Protein AF-A0A662UG24-F1 (afdb_monomer_lite)

Secondary structure (DSSP, 8-state):
------HHHHHH-EEESPPPHHHHHHHTT-EEEEE-----S---TT----TTTTSTT--EETTEE-SSTHHHHHHHHHHT-SEEEEESS-GGGGHHHHHHHHHHHHHHH-TTSEEEEEE-SSS--HHHHHHHHHTT--EEEE---SHHHHHHHHHHHHH-SSEEEEEEEE-TT-HHHHHHHHHHHHHTT-SEEEEEE-B--HHHHHHHHTTT--BPTTSSBBTTHHHHHHHHHHHHHHHT---EEEEE-HHHIIIIIIHHHHHHHHHHH--TT-EE-TTS-EEEEEEEHHHHHHHHHH-TT--EEE-TTTSSEEEE-GGGGGGS-HHHHHHHHHH-EEEEE---SS---------------

pLDDT: mean 89.56, std 15.48, range [24.2, 98.81]

Foldseek 3Di:
DPPPPDVVCLALFDKDDDDDPVSVQLLQLQEKEWAQALDAPLPDLLDADDPQLNHRQATDIHVHTDPDLVVVVLLNVLLVHQEYEYHGNANVVVLVSVLVNLLVCCVVPNLRRAYEYEHLQPNDDLVSLVSCQVSNHAAYEHQPPDPVSLVVLLSNLVPHNHQYEYEDEQDAPCLVVVLVVVVSSLVSNHAEYEYEARFHHPVNVVSCVVVVWADDPPDGHTPRRVVSLVSSVVVCVVVVRNHMYIYHNPNNCQVRSSQSSLLSSCVSQPDQLWDQDSSSKTKWKKAFPVLVVVLCVVVVPFDWDDDPVPNGIIIGYPCSLVVDDPVSSVVSVVGIDMDIGGRDSPDDPPPPPPPPDPDDD

Structure (mmCIF, N/CA/C/O backbone):
data_AF-A0A662UG24-F1
#
_entry.id   AF-A0A662UG24-F1
#
loop_
_atom_site.group_PDB
_atom_site.id
_atom_site.type_symbol
_atom_site.label_atom_id
_atom_site.label_alt_id
_atom_site.label_comp_id
_atom_site.label_asym_id
_atom_site.label_entity_id
_atom_site.label_seq_id
_atom_site.pdbx_PDB_ins_code
_atom_site.Cartn_x
_atom_site.Cartn_y
_atom_site.Cartn_z
_atom_site.occupancy
_atom_site.B_iso_or_equiv
_atom_site.auth_seq_id
_atom_site.auth_comp_id
_atom_site.auth_asym_id
_atom_site.auth_atom_id
_atom_site.pdbx_PDB_model_num
ATOM 1 N N . MET A 1 1 ? 10.045 -12.784 24.304 1.00 40.81 1 MET A N 1
ATOM 2 C CA . MET A 1 1 ? 10.919 -13.148 23.161 1.00 40.81 1 MET A CA 1
ATOM 3 C C . MET A 1 1 ? 12.051 -12.120 23.033 1.00 40.81 1 MET A C 1
ATOM 5 O O . MET A 1 1 ? 11.763 -10.955 22.786 1.00 40.81 1 MET A O 1
ATOM 9 N N . HIS A 1 2 ? 13.327 -12.477 23.246 1.00 34.62 2 HIS A N 1
ATOM 10 C CA . HIS A 1 2 ? 14.445 -11.588 22.884 1.00 34.62 2 HIS A CA 1
ATOM 11 C C . HIS A 1 2 ? 14.610 -11.627 21.366 1.00 34.62 2 HIS A C 1
ATOM 13 O O . HIS A 1 2 ? 15.383 -12.417 20.829 1.00 34.62 2 HIS A O 1
ATOM 19 N N . VAL A 1 3 ? 13.838 -10.799 20.665 1.00 45.34 3 VAL A N 1
ATOM 20 C CA . VAL A 1 3 ? 14.039 -10.560 19.238 1.00 45.34 3 VAL A CA 1
ATOM 21 C C . VAL A 1 3 ? 15.360 -9.809 19.111 1.00 45.34 3 VAL A C 1
ATOM 23 O O . VAL A 1 3 ? 15.398 -8.581 19.154 1.00 45.34 3 VAL A O 1
ATOM 26 N N . LYS A 1 4 ? 16.477 -10.548 19.035 1.00 43.16 4 LYS A N 1
ATOM 27 C CA . LYS A 1 4 ? 17.740 -9.979 18.564 1.00 43.16 4 LYS A CA 1
ATOM 28 C C . LYS A 1 4 ? 17.420 -9.321 17.229 1.00 43.16 4 LYS A C 1
ATOM 30 O O . LYS A 1 4 ? 16.800 -9.948 16.370 1.00 43.16 4 LYS A O 1
ATOM 35 N N . ASN A 1 5 ? 17.787 -8.050 17.132 1.00 51.25 5 ASN A N 1
ATOM 36 C CA . ASN A 1 5 ? 17.487 -7.096 16.072 1.00 51.25 5 ASN A CA 1
ATOM 37 C C . ASN A 1 5 ? 18.110 -7.540 14.734 1.00 51.25 5 ASN A C 1
ATOM 39 O O . ASN A 1 5 ? 19.046 -6.930 14.230 1.00 51.25 5 ASN A O 1
ATOM 43 N N . SER A 1 6 ? 17.673 -8.685 14.213 1.00 64.62 6 SER A N 1
ATOM 44 C CA . SER A 1 6 ? 18.154 -9.223 12.952 1.00 64.62 6 SER A CA 1
ATOM 45 C C . SER A 1 6 ? 17.599 -8.362 11.829 1.00 64.62 6 SER A C 1
ATOM 47 O O . SER A 1 6 ? 16.430 -7.972 11.841 1.00 64.62 6 SER A O 1
ATOM 49 N N . GLU A 1 7 ? 18.437 -8.072 10.844 1.00 69.12 7 GLU A N 1
ATOM 50 C CA . GLU A 1 7 ? 18.077 -7.267 9.678 1.00 69.12 7 GLU A CA 1
ATOM 51 C C . GLU A 1 7 ? 16.808 -7.795 8.983 1.00 69.12 7 GLU A C 1
ATOM 53 O O . GLU A 1 7 ? 15.942 -7.022 8.584 1.00 69.12 7 GLU A O 1
ATOM 58 N N . LYS A 1 8 ? 16.615 -9.123 8.976 1.00 72.19 8 LYS A N 1
ATOM 59 C CA . LYS A 1 8 ? 15.399 -9.778 8.469 1.00 72.19 8 LYS A CA 1
ATOM 60 C C . LYS A 1 8 ? 14.122 -9.338 9.189 1.00 72.19 8 LYS A C 1
ATOM 62 O O . LYS A 1 8 ? 13.114 -9.125 8.527 1.00 72.19 8 LYS A O 1
ATOM 67 N N . VAL A 1 9 ? 14.151 -9.169 10.512 1.00 77.62 9 VAL A N 1
ATOM 68 C CA . VAL A 1 9 ? 12.989 -8.702 11.294 1.00 77.62 9 VAL A CA 1
ATOM 69 C C . VAL A 1 9 ? 12.652 -7.247 10.971 1.00 77.62 9 VAL A C 1
ATOM 71 O O . VAL A 1 9 ? 11.483 -6.887 10.854 1.00 77.62 9 VAL A O 1
ATOM 74 N N . ARG A 1 10 ? 13.676 -6.411 10.779 1.00 82.69 10 ARG A N 1
ATOM 75 C CA . ARG A 1 10 ? 13.508 -5.002 10.391 1.00 82.69 10 ARG A CA 1
ATOM 76 C C . ARG A 1 10 ? 12.987 -4.834 8.961 1.00 82.69 10 ARG A C 1
ATOM 78 O O . ARG A 1 10 ? 12.518 -3.753 8.630 1.00 82.69 10 ARG A O 1
ATOM 85 N N . ILE A 1 11 ? 13.051 -5.884 8.139 1.00 81.5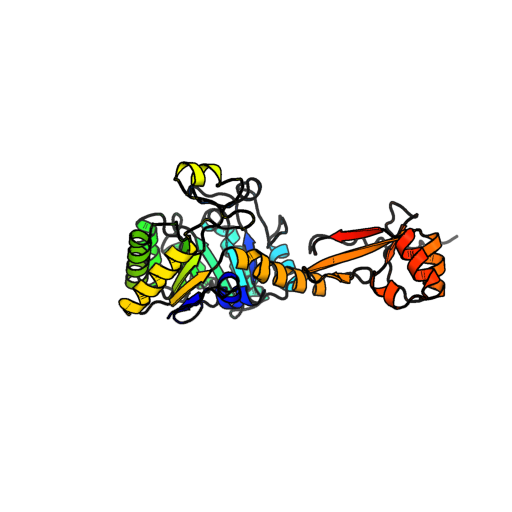0 11 ILE A N 1
ATOM 86 C CA . ILE A 1 11 ? 12.521 -5.892 6.772 1.00 81.50 11 ILE A CA 1
ATOM 87 C C . ILE A 1 11 ? 11.139 -6.546 6.716 1.00 81.50 11 ILE A C 1
ATOM 89 O O . ILE A 1 11 ? 10.224 -5.944 6.180 1.00 81.50 11 ILE A O 1
ATOM 93 N N . LEU A 1 12 ? 10.964 -7.759 7.247 1.00 84.62 12 LEU A N 1
ATOM 94 C CA . LEU A 1 12 ? 9.719 -8.530 7.096 1.00 84.62 12 LEU A CA 1
ATOM 95 C C . LEU A 1 12 ? 8.651 -8.202 8.145 1.00 84.62 12 LEU A C 1
ATOM 97 O O . LEU A 1 12 ? 7.485 -8.526 7.940 1.00 84.62 12 LEU A O 1
ATOM 101 N N . GLY A 1 13 ? 9.036 -7.577 9.256 1.00 90.06 13 GLY A N 1
ATOM 102 C CA . GLY A 1 13 ? 8.139 -7.294 10.369 1.00 90.06 13 GLY A CA 1
ATOM 103 C C . GLY A 1 13 ? 8.068 -8.404 11.408 1.00 90.06 13 GLY A C 1
ATOM 104 O O . GLY A 1 13 ? 8.796 -9.398 11.365 1.00 90.06 13 GLY A O 1
ATOM 105 N N . VAL A 1 14 ? 7.196 -8.191 12.391 1.00 94.25 14 VAL A N 1
ATOM 106 C CA . VAL A 1 14 ? 6.947 -9.109 13.512 1.00 94.25 14 VAL A CA 1
ATOM 107 C C . VAL A 1 14 ? 5.448 -9.229 13.692 1.00 94.25 14 VAL A C 1
ATOM 109 O O . VAL A 1 14 ? 4.744 -8.227 13.610 1.00 94.25 14 VAL A O 1
ATOM 112 N N . TRP A 1 15 ? 4.943 -10.422 13.981 1.00 94.81 15 TRP A N 1
ATOM 113 C CA . TRP A 1 15 ? 3.539 -10.585 14.331 1.00 94.81 15 TRP A CA 1
ATOM 114 C C . TRP A 1 15 ? 3.331 -11.623 15.428 1.00 94.81 15 TRP A C 1
ATOM 116 O O . TRP A 1 15 ? 4.138 -12.534 15.612 1.00 94.81 15 TRP A O 1
ATOM 126 N N . ARG A 1 16 ? 2.209 -11.477 16.132 1.00 94.75 16 ARG A N 1
ATOM 127 C CA . ARG A 1 16 ? 1.624 -12.464 17.041 1.00 94.75 16 ARG A CA 1
ATOM 128 C C . ARG A 1 16 ? 0.245 -12.843 16.520 1.00 94.75 16 ARG A C 1
ATOM 130 O O . ARG A 1 16 ? -0.511 -11.972 16.094 1.00 94.75 16 ARG A O 1
ATOM 137 N N . GLY A 1 17 ? -0.099 -14.122 16.632 1.00 93.88 17 GLY A N 1
ATOM 138 C CA . GLY A 1 17 ? -1.369 -14.647 16.142 1.00 93.88 17 GLY A CA 1
ATOM 139 C C . GLY A 1 17 ? -1.334 -14.882 14.635 1.00 93.88 17 GLY A C 1
ATOM 140 O O . GLY A 1 17 ? -0.273 -15.137 14.058 1.00 93.88 17 GLY A O 1
ATOM 141 N N . ARG A 1 18 ? -2.502 -14.817 13.994 1.00 93.69 18 ARG A N 1
ATOM 142 C CA . ARG A 1 18 ? -2.633 -15.043 12.555 1.00 93.69 18 ARG A CA 1
ATOM 143 C C . ARG A 1 18 ? -2.465 -13.726 11.809 1.00 93.69 18 ARG A C 1
ATOM 145 O O . ARG A 1 18 ? -3.114 -12.733 12.122 1.00 93.69 18 ARG A O 1
ATOM 152 N N . LEU A 1 19 ? -1.615 -13.731 10.789 1.00 94.81 19 LEU A N 1
ATOM 153 C CA . LEU A 1 19 ? -1.464 -12.575 9.919 1.00 94.81 19 LEU A CA 1
ATOM 154 C C . LEU A 1 19 ? -2.760 -12.365 9.101 1.00 94.81 19 LEU A C 1
ATOM 156 O O . LEU A 1 19 ? -3.264 -13.335 8.530 1.00 94.81 19 LEU A O 1
ATOM 160 N N . PRO A 1 20 ? -3.310 -11.138 9.011 1.00 96.19 20 PRO A N 1
ATOM 161 C CA . PRO A 1 20 ? -4.497 -10.874 8.199 1.00 96.19 20 PRO A CA 1
ATOM 162 C C . PRO A 1 20 ? -4.255 -11.223 6.732 1.00 96.19 20 PRO A C 1
ATOM 164 O O . PRO A 1 20 ? -3.145 -11.028 6.220 1.00 96.19 20 PRO A O 1
ATOM 167 N N . LYS A 1 21 ? -5.294 -11.683 6.023 1.00 97.00 21 LYS A N 1
ATOM 168 C CA . LYS A 1 21 ? -5.137 -12.184 4.651 1.00 97.00 21 LYS A CA 1
ATOM 169 C C . LYS A 1 21 ? -4.532 -11.139 3.716 1.00 97.00 21 LYS A C 1
ATOM 171 O O . LYS A 1 21 ? -3.643 -11.461 2.924 1.00 97.00 21 LYS A O 1
ATOM 176 N N . GLY A 1 22 ? -4.937 -9.877 3.866 1.00 96.38 22 GLY A N 1
ATOM 177 C CA . GLY A 1 22 ? -4.354 -8.776 3.108 1.00 96.38 22 GLY A CA 1
ATOM 178 C C . GLY A 1 22 ? -2.844 -8.615 3.311 1.00 96.38 22 GLY A C 1
ATOM 179 O O . GLY A 1 22 ? -2.134 -8.313 2.354 1.00 96.38 22 GLY A O 1
ATOM 180 N N . CYS A 1 23 ? -2.340 -8.850 4.525 1.00 95.88 23 CYS A N 1
ATOM 181 C CA . CYS A 1 23 ? -0.910 -8.785 4.834 1.00 95.88 23 CYS A CA 1
ATOM 182 C C . CYS A 1 23 ? -0.149 -9.994 4.265 1.00 95.88 23 CYS A C 1
ATOM 184 O O . CYS A 1 23 ? 0.928 -9.812 3.703 1.00 95.88 23 CYS A O 1
ATOM 186 N N . GLU A 1 24 ? -0.724 -11.204 4.317 1.00 96.00 24 GLU A N 1
ATOM 187 C CA . GLU A 1 24 ? -0.129 -12.396 3.685 1.00 96.00 24 GLU A CA 1
ATOM 188 C C . GLU A 1 24 ? 0.084 -12.204 2.175 1.00 96.00 24 GLU A C 1
ATOM 190 O O . GLU A 1 24 ? 1.117 -12.598 1.631 1.00 96.00 24 GLU A O 1
ATOM 195 N N . LEU A 1 25 ? -0.903 -11.622 1.483 1.00 96.69 25 LEU A N 1
ATOM 196 C CA . LEU A 1 25 ? -0.817 -11.345 0.046 1.00 96.69 25 LEU A CA 1
ATOM 197 C C . LEU A 1 25 ? 0.199 -10.242 -0.255 1.00 96.69 25 LEU A C 1
ATOM 199 O O . LEU A 1 25 ? 0.963 -10.356 -1.214 1.00 96.69 25 LEU A O 1
ATOM 203 N N . CYS A 1 26 ? 0.242 -9.210 0.591 1.00 94.25 26 CYS A N 1
ATOM 204 C CA . CYS A 1 26 ? 1.198 -8.113 0.497 1.00 94.25 26 CYS A CA 1
ATOM 205 C C . CYS A 1 26 ? 2.653 -8.614 0.568 1.00 94.25 26 CYS A C 1
ATOM 207 O O . CYS A 1 26 ? 3.455 -8.298 -0.308 1.00 94.25 26 CYS A O 1
ATOM 209 N N . MET A 1 27 ? 2.967 -9.498 1.525 1.00 92.75 27 MET A N 1
ATOM 210 C CA . MET A 1 27 ? 4.295 -10.127 1.669 1.00 92.75 27 MET A CA 1
ATOM 211 C C . MET A 1 27 ? 4.727 -10.969 0.467 1.00 92.75 27 MET A C 1
ATOM 213 O O . MET A 1 27 ? 5.916 -11.211 0.285 1.00 92.75 27 MET A O 1
ATOM 217 N N . LYS A 1 28 ? 3.777 -11.408 -0.362 1.00 94.12 28 LYS A N 1
ATOM 218 C CA . LYS A 1 28 ? 4.038 -12.194 -1.574 1.00 94.12 28 LYS A CA 1
ATOM 219 C C . LYS A 1 28 ? 4.049 -11.346 -2.851 1.00 94.12 28 LYS A C 1
ATOM 221 O O . LYS A 1 28 ? 4.220 -11.905 -3.930 1.00 94.12 28 LYS A O 1
ATOM 226 N N . GLY A 1 29 ? 3.827 -10.030 -2.753 1.00 94.12 29 GLY A N 1
ATOM 227 C CA . GLY A 1 29 ? 3.666 -9.153 -3.919 1.00 94.12 29 GLY A CA 1
ATOM 228 C C . GLY A 1 29 ? 2.423 -9.473 -4.756 1.00 94.12 29 GLY A C 1
ATOM 229 O O . GLY A 1 29 ? 2.409 -9.215 -5.952 1.00 94.12 29 GLY A O 1
ATOM 230 N N . LEU A 1 30 ? 1.389 -10.071 -4.152 1.00 96.31 30 LEU A N 1
ATOM 231 C CA . LEU A 1 30 ? 0.180 -10.550 -4.838 1.00 96.31 30 LEU A CA 1
ATOM 232 C C . LEU A 1 30 ? -1.004 -9.589 -4.702 1.00 96.31 30 LEU A C 1
ATOM 234 O O . LEU A 1 30 ? -2.155 -10.024 -4.756 1.00 96.31 30 LEU A O 1
ATOM 238 N N . LYS A 1 31 ? -0.748 -8.307 -4.449 1.00 95.69 31 LYS A N 1
ATOM 239 C CA . LYS A 1 31 ? -1.805 -7.354 -4.124 1.00 95.69 31 LYS A CA 1
ATOM 240 C C . LYS A 1 31 ? -1.561 -5.998 -4.764 1.00 95.69 31 LYS A C 1
ATOM 242 O O . LYS A 1 31 ? -0.557 -5.373 -4.432 1.00 95.69 31 LYS A O 1
ATOM 247 N N . VAL A 1 32 ? -2.499 -5.548 -5.592 1.00 97.50 32 VAL A N 1
ATOM 248 C CA . VAL A 1 32 ? -2.490 -4.194 -6.169 1.00 97.50 32 VAL A CA 1
ATOM 249 C C . VAL A 1 32 ? -3.056 -3.173 -5.183 1.00 97.50 32 VAL A C 1
ATOM 251 O O . VAL A 1 32 ? -3.924 -3.493 -4.362 1.00 97.50 32 VAL A O 1
ATOM 254 N N . VAL A 1 33 ? -2.584 -1.934 -5.261 1.00 97.69 33 VAL A N 1
ATOM 255 C CA . VAL A 1 33 ? -3.028 -0.814 -4.429 1.00 97.69 33 VAL A CA 1
ATOM 256 C C . VAL A 1 33 ? -3.857 0.164 -5.253 1.00 97.69 33 VAL A C 1
ATOM 258 O O . VAL A 1 33 ? -3.329 0.949 -6.025 1.00 97.69 33 VAL A O 1
ATOM 261 N N . VAL A 1 34 ? -5.170 0.178 -5.049 1.00 98.50 34 VAL A N 1
ATOM 262 C CA . VAL A 1 34 ? -6.092 1.086 -5.732 1.00 98.50 34 VAL A CA 1
ATOM 263 C C . VAL A 1 34 ? -6.290 2.344 -4.887 1.00 98.50 34 VAL A C 1
ATOM 265 O O . VAL A 1 34 ? -6.945 2.320 -3.845 1.00 98.50 34 VAL A O 1
ATOM 268 N N . TYR A 1 35 ? -5.694 3.454 -5.317 1.00 98.31 35 TYR A N 1
ATOM 269 C CA . TYR A 1 35 ? -5.769 4.755 -4.655 1.00 98.31 35 TYR A CA 1
ATOM 270 C C . TYR A 1 35 ? -6.927 5.565 -5.237 1.00 98.31 35 TYR A C 1
ATOM 272 O O . TYR A 1 35 ? -6.768 6.175 -6.289 1.00 98.31 35 TYR A O 1
ATOM 280 N N . VAL A 1 36 ? -8.092 5.572 -4.588 1.00 98.00 36 VAL A N 1
ATOM 281 C CA . VAL A 1 36 ? -9.348 6.034 -5.208 1.00 98.00 36 VAL A CA 1
ATOM 282 C C . VAL A 1 36 ? -9.564 7.545 -5.199 1.00 98.00 36 VAL A C 1
ATOM 284 O O . VAL A 1 36 ? -10.303 8.046 -6.042 1.00 98.00 36 VAL A O 1
ATOM 287 N N . THR A 1 37 ? -8.978 8.274 -4.252 1.00 97.62 37 THR A N 1
ATOM 288 C CA . THR A 1 37 ? -9.099 9.735 -4.138 1.00 97.62 37 THR A CA 1
ATOM 289 C C . THR A 1 37 ? -7.990 10.285 -3.256 1.00 97.62 37 THR A C 1
ATOM 291 O O . THR A 1 37 ? -7.563 9.609 -2.320 1.00 97.62 37 THR A O 1
ATOM 294 N N . GLY A 1 38 ? -7.544 11.514 -3.516 1.00 96.81 38 GLY A N 1
ATOM 295 C CA . GLY A 1 38 ? -6.642 12.244 -2.620 1.00 96.81 38 GLY A CA 1
ATOM 296 C C . GLY A 1 38 ? -7.336 13.068 -1.541 1.00 96.81 38 GLY A C 1
ATOM 297 O O . GLY A 1 38 ? -6.668 13.604 -0.657 1.00 96.81 38 GLY A O 1
ATOM 298 N N . PHE A 1 39 ? -8.666 13.186 -1.598 1.00 97.00 39 PHE A N 1
ATOM 299 C CA . PHE A 1 39 ? -9.429 13.951 -0.619 1.00 97.00 39 PHE A CA 1
ATOM 300 C C . PHE A 1 39 ? -9.373 13.279 0.757 1.00 97.00 39 PHE A C 1
ATOM 302 O O . PHE A 1 39 ? -9.592 12.075 0.862 1.00 97.00 39 PHE A O 1
ATOM 309 N N . CYS A 1 40 ? -9.088 14.057 1.803 1.00 96.19 40 CYS A N 1
ATOM 310 C CA . CYS A 1 40 ? -9.191 13.638 3.199 1.00 96.19 40 CYS A CA 1
ATOM 311 C C . CYS A 1 40 ? -9.226 14.856 4.122 1.00 96.19 40 CYS A C 1
ATOM 313 O O . CYS A 1 40 ? -8.351 15.721 4.066 1.00 96.19 40 CYS A O 1
ATOM 315 N N . GLU A 1 41 ? -10.190 14.890 5.030 1.00 94.19 41 GLU A N 1
ATOM 316 C CA . GLU A 1 41 ? -10.378 15.953 6.012 1.00 94.19 41 GLU A CA 1
ATOM 317 C C . GLU A 1 41 ? -9.601 15.727 7.322 1.00 94.19 41 GLU A C 1
ATOM 319 O O . GLU A 1 41 ? -9.454 16.650 8.128 1.00 94.19 41 GLU A O 1
ATOM 324 N N . ALA A 1 42 ? -9.056 14.523 7.542 1.00 92.69 42 ALA A N 1
ATOM 325 C CA . ALA A 1 42 ? -8.447 14.130 8.816 1.00 92.69 42 ALA A CA 1
ATOM 326 C C . ALA A 1 42 ? -7.158 14.901 9.168 1.00 92.69 42 ALA A C 1
ATOM 328 O O . ALA A 1 42 ? -6.789 14.969 10.345 1.00 92.69 42 ALA A O 1
ATOM 329 N N . ASN A 1 43 ? -6.469 15.469 8.167 1.00 90.69 43 ASN A N 1
ATOM 330 C CA . ASN A 1 43 ? -5.316 16.372 8.317 1.00 90.69 43 ASN A CA 1
ATOM 331 C C . ASN A 1 43 ? -4.229 15.893 9.305 1.00 90.69 43 ASN A C 1
ATOM 333 O O . ASN A 1 43 ? -3.607 16.688 10.019 1.00 90.69 43 ASN A O 1
ATOM 337 N N . CYS A 1 44 ? -3.973 14.583 9.345 1.00 95.19 44 CYS A N 1
ATOM 338 C CA . CYS A 1 44 ? -3.028 13.976 10.278 1.00 95.19 44 CYS A CA 1
ATOM 339 C C . CYS A 1 44 ? -1.632 14.604 10.154 1.00 95.19 44 CYS A C 1
ATOM 341 O O . CYS A 1 44 ? -1.074 14.712 9.059 1.00 95.19 44 CYS A O 1
ATOM 343 N N . PHE A 1 45 ? -1.019 14.968 11.285 1.00 96.12 45 PHE A N 1
ATOM 344 C CA . PHE A 1 45 ? 0.321 15.570 11.285 1.00 96.12 45 PHE A CA 1
ATOM 345 C C . PHE A 1 45 ? 1.403 14.619 10.750 1.00 96.12 45 PHE A C 1
ATOM 347 O O . PHE A 1 45 ? 2.444 15.081 10.297 1.00 96.12 45 PHE A O 1
ATOM 354 N N . TYR A 1 46 ? 1.139 13.312 10.801 1.00 95.81 46 TYR A N 1
ATOM 355 C CA . TYR A 1 46 ? 2.004 12.238 10.323 1.00 95.81 46 TYR A CA 1
ATOM 356 C C . TYR A 1 46 ? 1.676 11.762 8.899 1.00 95.81 46 TYR A C 1
ATOM 358 O O . TYR A 1 46 ? 2.320 10.834 8.434 1.00 95.81 46 TYR A O 1
ATOM 366 N N . CYS A 1 47 ? 0.705 12.351 8.189 1.00 95.69 47 CYS A N 1
ATOM 367 C CA . CYS A 1 47 ? 0.276 11.859 6.870 1.00 95.69 47 CYS A CA 1
ATOM 368 C C . CYS A 1 47 ? 1.420 11.891 5.831 1.00 95.69 47 CYS A C 1
ATOM 370 O O . CYS A 1 47 ? 1.821 12.991 5.439 1.00 95.69 47 CYS A O 1
ATOM 372 N N . PRO A 1 48 ? 1.925 10.736 5.346 1.00 92.56 48 PRO A N 1
ATOM 373 C CA . PRO A 1 48 ? 3.101 10.684 4.477 1.00 92.56 48 PRO A CA 1
ATOM 374 C C . PRO A 1 48 ? 2.774 10.881 2.986 1.00 92.56 48 PRO A C 1
ATOM 376 O O . PRO A 1 48 ? 3.659 10.754 2.147 1.00 92.56 48 PRO A O 1
ATOM 379 N N . LEU A 1 49 ? 1.513 11.158 2.632 1.00 94.12 49 LEU A N 1
ATOM 380 C CA . LEU A 1 49 ? 1.097 11.318 1.236 1.00 94.12 49 LEU A CA 1
ATOM 381 C C . LEU A 1 49 ? 1.812 12.491 0.561 1.00 94.12 49 LEU A C 1
ATOM 383 O O . LEU A 1 49 ? 1.808 13.600 1.100 1.00 94.12 49 LEU A O 1
ATOM 387 N N . SER A 1 50 ? 2.331 12.256 -0.647 1.00 92.19 50 SER A N 1
ATOM 388 C CA . SER A 1 50 ? 2.918 13.291 -1.503 1.00 92.19 50 SER A CA 1
ATOM 389 C C . SER A 1 50 ? 1.906 14.381 -1.868 1.00 92.19 50 SER A C 1
ATOM 391 O O . SER A 1 50 ? 0.690 14.180 -1.806 1.00 92.19 50 SER A O 1
ATOM 393 N N . THR A 1 51 ? 2.408 15.543 -2.286 1.00 92.06 51 THR A N 1
ATOM 394 C CA . THR A 1 51 ? 1.575 16.670 -2.732 1.00 92.06 51 THR A CA 1
ATOM 395 C C . THR A 1 51 ? 0.628 16.265 -3.864 1.00 92.06 51 THR A C 1
ATOM 397 O O . THR A 1 51 ? -0.551 16.606 -3.829 1.00 92.06 51 THR A O 1
ATOM 400 N N . GLU A 1 52 ? 1.111 15.472 -4.821 1.00 92.19 52 GLU A N 1
ATOM 401 C CA . GLU A 1 52 ? 0.315 14.953 -5.938 1.00 92.19 52 GLU A CA 1
ATOM 402 C C . GLU A 1 52 ? -0.812 14.038 -5.455 1.00 92.19 52 GLU A C 1
ATOM 404 O O . GLU A 1 52 ? -1.974 14.222 -5.822 1.00 92.19 52 GLU A O 1
ATOM 409 N N . ARG A 1 53 ? -0.504 13.085 -4.564 1.00 94.38 53 ARG A N 1
ATOM 410 C CA . ARG A 1 53 ? -1.515 12.162 -4.036 1.00 94.38 53 ARG A CA 1
ATOM 411 C C . ARG A 1 53 ? -2.565 12.871 -3.180 1.00 94.38 53 ARG A C 1
ATOM 413 O O . ARG A 1 53 ? -3.680 12.386 -3.123 1.00 94.38 53 ARG A O 1
ATOM 420 N N . ARG A 1 54 ? -2.284 14.051 -2.613 1.00 94.31 54 ARG A N 1
ATOM 421 C CA . ARG A 1 54 ? -3.279 14.875 -1.890 1.00 94.31 54 ARG A CA 1
ATOM 422 C C . ARG A 1 54 ? -4.293 15.595 -2.791 1.00 94.31 54 ARG A C 1
ATOM 424 O O . ARG A 1 54 ? -5.233 16.194 -2.274 1.00 94.31 54 ARG A O 1
ATOM 431 N N . ASN A 1 55 ? -4.138 15.574 -4.116 1.00 94.75 55 ASN A N 1
ATOM 432 C CA . ASN A 1 55 ? -5.134 16.159 -5.014 1.00 94.75 55 ASN A CA 1
ATOM 433 C C . ASN A 1 55 ? -6.452 15.350 -4.951 1.00 94.75 55 ASN A C 1
ATOM 435 O O . ASN A 1 55 ? -6.425 14.148 -5.197 1.00 94.75 55 ASN A O 1
ATOM 439 N N . PRO A 1 56 ? -7.626 15.963 -4.703 1.00 95.19 56 PRO A N 1
ATOM 440 C CA . PRO A 1 56 ? -8.911 15.250 -4.656 1.00 95.19 56 PRO A CA 1
ATOM 441 C C . PRO A 1 56 ? -9.252 14.421 -5.905 1.00 95.19 56 PRO A C 1
ATOM 443 O O . PRO A 1 56 ? -10.027 13.475 -5.824 1.00 95.19 56 PRO A O 1
ATOM 446 N N . ARG A 1 57 ? -8.673 14.754 -7.065 1.00 94.44 57 ARG A N 1
ATOM 447 C CA . ARG A 1 57 ? -8.854 14.023 -8.332 1.00 94.44 57 ARG A CA 1
ATOM 448 C C . ARG A 1 57 ? -7.783 12.959 -8.585 1.00 94.44 57 ARG A C 1
ATOM 450 O O . ARG A 1 57 ? -7.710 12.419 -9.687 1.00 94.44 57 ARG A O 1
ATOM 457 N N . SER A 1 58 ? -6.916 12.697 -7.615 1.00 95.88 58 SER A N 1
ATOM 458 C CA . SER A 1 58 ? -5.905 11.649 -7.704 1.00 95.88 58 SER A CA 1
ATOM 459 C C . SER A 1 58 ? -6.559 10.278 -7.702 1.00 95.88 58 SER A C 1
ATOM 461 O O . SER A 1 58 ? -7.215 9.907 -6.734 1.00 95.88 58 SER A O 1
ATOM 463 N N . PHE A 1 59 ? -6.353 9.536 -8.786 1.00 97.12 59 PHE A N 1
ATOM 464 C CA . PHE A 1 59 ? -6.805 8.165 -8.949 1.00 97.12 59 PHE A CA 1
ATOM 465 C C . PHE A 1 59 ? -5.653 7.350 -9.539 1.00 97.12 59 PHE A C 1
ATOM 467 O O . PHE A 1 59 ? -5.111 7.709 -10.586 1.00 97.12 59 PHE A O 1
ATOM 474 N N . TYR A 1 60 ? -5.220 6.321 -8.814 1.00 97.50 60 TYR A N 1
ATOM 475 C CA . TYR A 1 60 ? -4.078 5.493 -9.198 1.00 97.50 60 TYR A CA 1
ATOM 476 C C . TYR A 1 60 ? -4.378 4.016 -8.969 1.00 97.50 60 TYR A C 1
ATOM 478 O O . TYR A 1 60 ? -5.130 3.666 -8.055 1.00 97.50 60 TYR A O 1
ATOM 486 N N . VAL A 1 61 ? -3.718 3.163 -9.742 1.00 97.19 61 VAL A N 1
ATOM 487 C CA . VAL A 1 61 ? -3.518 1.756 -9.401 1.00 97.19 61 VAL A CA 1
ATOM 488 C C . VAL A 1 61 ? -2.015 1.510 -9.311 1.00 97.19 61 VAL A C 1
ATOM 490 O O . VAL A 1 61 ? -1.269 1.812 -10.234 1.00 97.19 61 VAL A O 1
ATOM 493 N N . ASP A 1 62 ? -1.567 1.081 -8.136 1.00 95.00 62 ASP A N 1
ATOM 494 C CA . ASP A 1 62 ? -0.166 1.069 -7.730 1.00 95.00 62 ASP A CA 1
ATOM 495 C C . ASP A 1 62 ? 0.516 2.433 -7.998 1.00 95.00 62 ASP A C 1
ATOM 497 O O . ASP A 1 62 ? 0.152 3.459 -7.391 1.00 95.00 62 ASP A O 1
ATOM 501 N N . GLU A 1 63 ? 1.510 2.466 -8.884 1.00 90.69 63 GLU A N 1
ATOM 502 C CA . GLU A 1 63 ? 2.243 3.672 -9.272 1.00 90.69 63 GLU A CA 1
ATOM 503 C C . GLU A 1 63 ? 1.653 4.376 -10.518 1.00 90.69 63 GLU A C 1
ATOM 505 O O . GLU A 1 63 ? 2.045 5.501 -10.825 1.00 90.69 63 GLU A O 1
ATOM 510 N N . GLU A 1 64 ? 0.661 3.777 -11.188 1.00 91.62 64 GLU A N 1
ATOM 511 C CA . GLU A 1 64 ? 0.056 4.282 -12.428 1.00 91.62 64 GLU A CA 1
ATOM 512 C C . GLU A 1 64 ? -1.095 5.245 -12.161 1.00 91.62 64 GLU A C 1
ATOM 514 O O . GLU A 1 64 ? -2.052 4.914 -11.456 1.00 91.62 64 GLU A O 1
ATOM 519 N N . ARG A 1 65 ? -1.049 6.436 -12.768 1.00 93.81 65 ARG A N 1
ATOM 520 C CA . ARG A 1 65 ? -2.178 7.372 -12.727 1.00 93.81 65 ARG A CA 1
ATOM 521 C C . ARG A 1 65 ? -3.218 6.955 -13.754 1.00 93.81 65 ARG A C 1
ATOM 523 O O . ARG A 1 65 ? -2.950 6.988 -14.949 1.00 93.81 65 ARG A O 1
ATOM 530 N N . ILE A 1 66 ? -4.424 6.662 -13.291 1.00 95.00 66 ILE A N 1
ATOM 531 C CA . ILE A 1 66 ? -5.517 6.187 -14.140 1.00 95.00 66 ILE A CA 1
ATOM 532 C C . ILE A 1 66 ? -6.682 7.171 -14.119 1.00 95.00 66 ILE A C 1
ATOM 534 O O . ILE A 1 66 ? -6.892 7.918 -13.162 1.00 95.00 66 ILE A O 1
ATOM 538 N N . ASN A 1 67 ? -7.447 7.193 -15.202 1.00 91.88 67 ASN A N 1
ATOM 539 C CA . ASN A 1 67 ? -8.702 7.936 -15.302 1.00 91.88 67 ASN A CA 1
ATOM 540 C C . ASN A 1 67 ? -9.919 7.008 -15.395 1.00 91.88 67 ASN A C 1
ATOM 542 O O . ASN A 1 67 ? -11.043 7.500 -15.322 1.00 91.88 67 ASN A O 1
ATOM 546 N N . ASN A 1 68 ? -9.692 5.697 -15.519 1.00 93.00 68 ASN A N 1
ATOM 547 C CA . ASN A 1 68 ? -10.729 4.717 -15.769 1.00 93.00 68 ASN A CA 1
ATOM 548 C C . ASN A 1 68 ? -10.558 3.449 -14.920 1.00 93.00 68 ASN A C 1
ATOM 550 O O . ASN A 1 68 ? -9.434 3.012 -14.670 1.00 93.00 68 ASN A O 1
ATOM 554 N N . ILE A 1 69 ? -11.666 2.861 -14.464 1.00 95.25 69 ILE A N 1
ATOM 555 C CA . ILE A 1 69 ? -11.640 1.747 -13.504 1.00 95.25 69 ILE A CA 1
ATOM 556 C C . ILE A 1 69 ? -11.164 0.433 -14.132 1.00 95.25 69 ILE A C 1
ATOM 558 O O . ILE A 1 69 ? -10.557 -0.379 -13.444 1.00 95.25 69 ILE A O 1
ATOM 562 N N . GLU A 1 70 ? -11.344 0.240 -15.437 1.00 94.69 70 GLU A N 1
ATOM 563 C CA . GLU A 1 70 ? -10.899 -0.949 -16.171 1.00 94.69 70 GLU A CA 1
ATOM 564 C C . GLU A 1 70 ? -9.371 -1.085 -16.150 1.00 94.69 70 GLU A C 1
ATOM 566 O O . GLU A 1 70 ? -8.847 -2.195 -16.220 1.00 94.69 70 GLU A O 1
ATOM 571 N N . ASN A 1 71 ? -8.629 0.016 -15.969 1.00 96.19 71 ASN A N 1
ATOM 572 C CA . ASN A 1 71 ? -7.179 -0.061 -15.784 1.00 96.19 71 ASN A CA 1
ATOM 573 C C . ASN A 1 71 ? -6.791 -0.781 -14.483 1.00 96.19 71 ASN A C 1
ATOM 575 O O . ASN A 1 71 ? -5.690 -1.317 -14.403 1.00 96.19 71 ASN A O 1
ATOM 579 N N . VAL A 1 72 ? -7.687 -0.858 -13.492 1.00 97.81 72 VAL A N 1
ATOM 580 C CA . VAL A 1 72 ? -7.460 -1.673 -12.292 1.00 97.81 72 VAL A CA 1
ATOM 581 C C . VAL A 1 72 ? -7.358 -3.152 -12.664 1.00 97.81 72 VAL A C 1
ATOM 583 O O . VAL A 1 72 ? -6.473 -3.835 -12.159 1.00 97.81 72 VAL A O 1
ATOM 586 N N . VAL A 1 73 ? -8.207 -3.637 -13.575 1.00 97.69 73 VAL A N 1
ATOM 587 C CA . VAL A 1 73 ? -8.167 -5.028 -14.061 1.00 97.69 73 VAL A CA 1
ATOM 588 C C . VAL A 1 73 ? -6.868 -5.282 -14.823 1.00 97.69 73 VAL A C 1
ATOM 590 O O . VAL A 1 73 ? -6.189 -6.266 -14.551 1.00 97.69 73 VAL A O 1
ATOM 593 N N . LEU A 1 74 ? -6.460 -4.359 -15.702 1.00 96.00 74 LEU A N 1
ATOM 594 C CA . LEU A 1 74 ? -5.186 -4.472 -16.426 1.00 96.00 74 LEU A CA 1
ATOM 595 C C . LEU A 1 74 ? -3.985 -4.585 -15.477 1.00 96.00 74 LEU A C 1
ATOM 597 O O . LEU A 1 74 ? -3.096 -5.400 -15.714 1.00 96.00 74 LEU A O 1
ATOM 601 N N . GLU A 1 75 ? -3.961 -3.803 -14.395 1.00 97.06 75 GLU A N 1
ATOM 602 C CA . GLU A 1 75 ? -2.879 -3.884 -13.408 1.00 97.06 75 GLU A CA 1
ATOM 603 C C . GLU A 1 75 ? -2.935 -5.196 -12.615 1.00 97.06 75 GLU A C 1
ATOM 605 O O . GLU A 1 75 ? -1.895 -5.806 -12.363 1.00 97.06 75 GLU A O 1
ATOM 610 N N . VAL A 1 76 ? -4.135 -5.670 -12.249 1.00 97.94 76 VAL A N 1
ATOM 611 C CA . VAL A 1 76 ? -4.305 -6.971 -11.583 1.00 97.94 76 VAL A CA 1
ATOM 612 C C . VAL A 1 76 ? -3.754 -8.101 -12.449 1.00 97.94 76 VAL A C 1
ATOM 614 O O . VAL A 1 76 ? -3.010 -8.933 -11.926 1.00 97.94 76 VAL A O 1
ATOM 617 N N . GLU A 1 77 ? -4.058 -8.106 -13.749 1.00 96.81 77 GLU A N 1
ATOM 618 C CA . GLU A 1 77 ? -3.517 -9.079 -14.704 1.00 96.81 77 GLU A CA 1
ATOM 619 C C . GLU A 1 77 ? -1.997 -8.957 -14.837 1.00 96.81 77 GLU A C 1
ATOM 621 O O . GLU A 1 77 ? -1.283 -9.950 -14.693 1.00 96.81 77 GLU A O 1
ATOM 626 N N . ALA A 1 78 ? -1.479 -7.741 -15.035 1.00 95.31 78 ALA A N 1
ATOM 627 C CA . ALA A 1 78 ? -0.050 -7.508 -15.229 1.00 95.31 78 ALA A CA 1
ATOM 628 C C . ALA A 1 78 ? 0.780 -7.934 -14.006 1.00 95.31 78 ALA A C 1
ATOM 630 O O . ALA A 1 78 ? 1.835 -8.549 -14.140 1.00 95.31 78 ALA A O 1
ATOM 631 N N . VAL A 1 79 ? 0.296 -7.665 -12.793 1.00 96.56 79 VAL A N 1
ATOM 632 C CA . VAL A 1 79 ? 0.946 -8.113 -11.550 1.00 96.56 79 VAL A CA 1
ATOM 633 C C . VAL A 1 79 ? 0.668 -9.602 -11.274 1.00 96.56 79 VAL A C 1
ATOM 635 O O . VAL A 1 79 ? 1.364 -10.239 -10.472 1.00 96.56 79 VAL A O 1
ATOM 638 N N . GLY A 1 80 ? -0.352 -10.192 -11.901 1.00 96.81 80 GLY A N 1
ATOM 639 C CA . GLY A 1 80 ? -0.896 -11.498 -11.533 1.00 96.81 80 GLY A CA 1
ATOM 640 C C . GLY A 1 80 ? -1.338 -11.503 -10.068 1.00 96.81 80 GLY A C 1
ATOM 641 O O . GLY A 1 80 ? -0.941 -12.384 -9.291 1.00 96.81 80 GLY A O 1
ATOM 642 N N . ALA A 1 81 ? -2.044 -10.447 -9.661 1.00 97.56 81 ALA A N 1
ATOM 643 C CA . ALA A 1 81 ? -2.468 -10.234 -8.288 1.00 97.56 81 ALA A CA 1
ATOM 644 C C . ALA A 1 81 ? -3.629 -11.162 -7.901 1.00 97.56 81 ALA A C 1
ATOM 646 O O . ALA A 1 81 ? -4.381 -11.675 -8.724 1.00 97.56 81 ALA A O 1
ATOM 647 N N . ARG A 1 82 ? -3.755 -11.415 -6.599 1.00 97.94 82 ARG A N 1
ATOM 648 C CA . ARG A 1 82 ? -4.787 -12.273 -5.988 1.00 97.94 82 ARG A CA 1
ATOM 649 C C . ARG A 1 82 ? -5.646 -11.512 -4.980 1.00 97.94 82 ARG A C 1
ATOM 651 O O . ARG A 1 82 ? -6.425 -12.116 -4.243 1.00 97.94 82 ARG A O 1
ATOM 658 N N . GLY A 1 83 ? -5.456 -10.201 -4.925 1.00 98.19 83 GLY A N 1
ATOM 659 C CA . GLY A 1 83 ? -6.234 -9.291 -4.116 1.00 98.19 83 GLY A CA 1
ATOM 660 C C . GLY A 1 83 ? -5.925 -7.830 -4.428 1.00 98.19 83 GLY A C 1
ATOM 661 O O . GLY A 1 83 ? -4.947 -7.517 -5.106 1.00 98.19 83 GLY A O 1
ATOM 662 N N . ALA A 1 84 ? -6.734 -6.932 -3.874 1.00 98.50 84 ALA A N 1
ATOM 663 C CA . ALA A 1 84 ? -6.590 -5.486 -4.012 1.00 98.50 84 ALA A CA 1
ATOM 664 C C . ALA A 1 84 ? -6.757 -4.775 -2.663 1.00 98.50 84 ALA A C 1
ATOM 666 O O . ALA A 1 84 ? -7.510 -5.217 -1.791 1.00 98.50 84 ALA A O 1
ATOM 667 N N . SER A 1 85 ? -6.023 -3.686 -2.449 1.00 98.06 85 SER A N 1
ATOM 668 C CA . SER A 1 85 ? -6.265 -2.753 -1.342 1.00 98.06 85 SER A CA 1
ATOM 669 C C . SER A 1 85 ? -6.856 -1.479 -1.891 1.00 98.06 85 SER A C 1
ATOM 671 O O . SER A 1 85 ? -6.226 -0.843 -2.728 1.00 98.06 85 SER A O 1
ATOM 673 N N . ILE A 1 86 ? -8.000 -1.071 -1.368 1.00 98.69 86 ILE A N 1
ATOM 674 C CA . ILE A 1 86 ? -8.625 0.200 -1.694 1.00 98.69 86 ILE A CA 1
ATOM 675 C C . ILE A 1 86 ? -8.221 1.208 -0.619 1.00 98.69 86 ILE A C 1
ATOM 677 O O . ILE A 1 86 ? -8.503 1.030 0.567 1.00 98.69 86 ILE A O 1
ATOM 681 N N . THR A 1 87 ? -7.502 2.243 -1.035 1.00 97.81 87 THR A N 1
ATOM 682 C CA . THR A 1 87 ? -6.926 3.282 -0.174 1.00 97.81 87 THR A CA 1
ATOM 683 C C . THR A 1 87 ? -7.033 4.651 -0.847 1.00 97.81 87 THR A C 1
ATOM 685 O O . THR A 1 87 ? -7.665 4.794 -1.891 1.00 97.81 87 THR A O 1
ATOM 688 N N . GLY A 1 88 ? -6.480 5.692 -0.240 1.00 95.75 88 GLY A N 1
ATOM 689 C CA . GLY A 1 88 ? -6.632 7.061 -0.707 1.00 95.75 88 GLY A CA 1
ATOM 690 C C . GLY A 1 88 ? -6.119 8.062 0.317 1.00 95.75 88 GLY A C 1
ATOM 691 O O . GLY A 1 88 ? -5.243 7.763 1.129 1.00 95.75 88 GLY A O 1
ATOM 692 N N . GLY A 1 89 ? -6.703 9.252 0.293 1.00 96.12 89 GLY A N 1
ATOM 693 C CA . GLY A 1 89 ? -6.849 10.077 1.479 1.00 96.12 89 GLY A CA 1
ATOM 694 C C . GLY A 1 89 ? -7.884 9.439 2.412 1.00 96.12 89 GLY A C 1
ATOM 695 O O . GLY A 1 89 ? -7.523 8.778 3.380 1.00 96.12 89 GLY A O 1
ATOM 696 N N . GLU A 1 90 ? -9.164 9.592 2.078 1.00 97.19 90 GLU A N 1
ATOM 697 C CA . GLU A 1 90 ? -10.290 8.872 2.671 1.00 97.19 90 GLU A CA 1
ATOM 698 C C . GLU A 1 90 ? -11.126 8.226 1.555 1.00 97.19 90 GLU A C 1
ATOM 700 O O . GLU A 1 90 ? -11.879 8.918 0.866 1.00 97.19 90 GLU A O 1
ATOM 705 N N . PRO A 1 91 ? -11.006 6.905 1.344 1.00 97.81 91 PRO A N 1
ATOM 706 C CA . PRO A 1 91 ? -11.699 6.213 0.260 1.00 97.81 91 PRO A CA 1
ATOM 707 C C . PRO A 1 91 ? -13.214 6.399 0.251 1.00 97.81 91 PRO A C 1
ATOM 709 O O . PRO A 1 91 ? -13.806 6.532 -0.820 1.00 97.81 91 PRO A O 1
ATOM 712 N N . LEU A 1 92 ? -13.850 6.453 1.426 1.00 97.19 92 LEU A N 1
ATOM 713 C CA . LEU A 1 92 ? -15.304 6.576 1.523 1.00 97.19 92 LEU A CA 1
ATOM 714 C C . LEU A 1 92 ? -15.830 7.954 1.107 1.00 97.19 92 LEU A C 1
ATOM 716 O O . LEU A 1 92 ? -17.022 8.084 0.842 1.00 97.19 92 LEU A O 1
ATOM 720 N N . ALA A 1 93 ? -14.964 8.964 0.966 1.00 96.44 93 ALA A N 1
ATOM 721 C CA . ALA A 1 93 ? -15.332 10.224 0.320 1.00 96.44 93 ALA A CA 1
ATOM 722 C C . ALA A 1 93 ? -15.608 10.052 -1.189 1.00 96.44 93 ALA A C 1
ATOM 724 O O . ALA A 1 93 ? -16.104 10.962 -1.849 1.00 96.44 93 ALA A O 1
ATOM 725 N N . SER A 1 94 ? -15.282 8.892 -1.764 1.00 96.62 94 SER A N 1
ATOM 726 C CA . SER A 1 94 ? -15.602 8.495 -3.138 1.00 96.62 94 SER A CA 1
ATOM 727 C C . SER A 1 94 ? -16.265 7.113 -3.155 1.00 96.62 94 SER A C 1
ATOM 729 O O . SER A 1 94 ? -15.838 6.223 -3.890 1.00 96.62 94 SER A O 1
ATOM 731 N N . ILE A 1 95 ? -17.305 6.936 -2.329 1.00 97.31 95 ILE A N 1
ATOM 732 C CA . ILE A 1 95 ? -17.981 5.649 -2.100 1.00 97.31 95 ILE A CA 1
ATOM 733 C C . ILE A 1 95 ? -18.438 4.952 -3.387 1.00 97.31 95 ILE A C 1
ATOM 735 O O . ILE A 1 95 ? -18.169 3.769 -3.545 1.00 97.31 95 ILE A O 1
ATOM 739 N N . GLU A 1 96 ? -19.025 5.674 -4.343 1.00 97.31 96 GLU A N 1
ATOM 740 C CA . GLU A 1 96 ? -19.472 5.086 -5.617 1.00 97.31 96 GLU A CA 1
ATOM 741 C C . GLU A 1 96 ? -18.309 4.434 -6.376 1.00 97.31 96 GLU A C 1
ATOM 743 O O . GLU A 1 96 ? -18.423 3.324 -6.887 1.00 97.31 96 GLU A O 1
ATOM 748 N N . ARG A 1 97 ? -17.139 5.088 -6.394 1.00 97.75 97 ARG A N 1
ATOM 749 C CA . ARG A 1 97 ? -15.932 4.530 -7.015 1.00 97.75 97 ARG A CA 1
ATOM 750 C C . ARG A 1 97 ? -15.451 3.290 -6.265 1.00 97.75 97 ARG A C 1
ATOM 752 O O . ARG A 1 97 ? -15.068 2.321 -6.909 1.00 97.75 97 ARG A O 1
ATOM 759 N N . VAL A 1 98 ? -15.465 3.318 -4.931 1.00 98.56 98 VAL A N 1
ATOM 760 C CA . VAL A 1 98 ? -15.099 2.160 -4.099 1.00 98.56 98 VAL A CA 1
ATOM 761 C C . VAL A 1 98 ? -15.993 0.964 -4.423 1.00 98.56 98 VAL A C 1
ATOM 763 O O . VAL A 1 98 ? -15.482 -0.121 -4.681 1.00 98.56 98 VAL A O 1
ATOM 766 N N . GLU A 1 99 ? -17.305 1.165 -4.463 1.00 98.56 99 GLU A N 1
ATOM 767 C CA . GLU A 1 99 ? -18.285 0.109 -4.728 1.00 98.56 99 GLU A CA 1
ATOM 768 C C . GLU A 1 99 ? -18.162 -0.451 -6.143 1.00 98.56 99 GLU A C 1
ATOM 770 O O . GLU A 1 99 ? -18.130 -1.669 -6.307 1.00 98.56 99 GLU A O 1
ATOM 775 N N . ASN A 1 100 ? -17.988 0.417 -7.144 1.00 98.50 100 ASN A N 1
ATOM 776 C CA . ASN A 1 100 ? -17.758 -0.002 -8.527 1.00 98.50 100 ASN A CA 1
ATOM 777 C C . ASN A 1 100 ? -16.481 -0.842 -8.663 1.00 98.50 100 ASN A C 1
ATOM 779 O O . ASN A 1 100 ? -16.476 -1.829 -9.389 1.00 98.50 100 ASN A O 1
ATOM 783 N N . ILE A 1 101 ? -15.406 -0.486 -7.950 1.00 98.62 101 ILE A N 1
ATOM 784 C CA . ILE A 1 101 ? -14.152 -1.256 -7.961 1.00 98.62 101 ILE A CA 1
ATOM 785 C C . ILE A 1 101 ? -14.331 -2.614 -7.275 1.00 98.62 101 ILE A C 1
ATOM 787 O O . ILE A 1 101 ? -13.818 -3.610 -7.779 1.00 98.62 101 ILE A O 1
ATOM 791 N N . ILE A 1 102 ? -15.049 -2.672 -6.146 1.00 98.75 102 ILE A N 1
ATOM 792 C CA . ILE A 1 102 ? -15.331 -3.940 -5.457 1.00 98.75 102 ILE A CA 1
ATOM 793 C C . ILE A 1 102 ? -16.148 -4.857 -6.371 1.00 98.75 102 ILE A C 1
ATOM 795 O O . ILE A 1 102 ? -15.728 -5.991 -6.588 1.00 98.75 102 ILE A O 1
ATOM 799 N N . SER A 1 103 ? -17.250 -4.353 -6.943 1.00 98.56 103 SER A N 1
ATOM 800 C CA . SER A 1 103 ? -18.096 -5.117 -7.870 1.00 98.56 103 SER A CA 1
ATOM 801 C C . SER A 1 103 ? -17.283 -5.616 -9.055 1.00 98.56 103 SER A C 1
ATOM 803 O O . SER A 1 103 ? -17.197 -6.818 -9.253 1.00 98.56 103 SER A O 1
ATOM 805 N N . LEU A 1 104 ? -16.578 -4.723 -9.760 1.00 98.50 104 LEU A N 1
ATOM 806 C CA . LEU A 1 104 ? -15.766 -5.074 -10.927 1.00 98.50 104 LEU A CA 1
ATOM 807 C C . LEU A 1 104 ? -14.780 -6.210 -10.627 1.00 98.50 104 LEU A C 1
ATOM 809 O O . LEU A 1 104 ? -14.674 -7.167 -11.388 1.00 98.50 104 LEU A O 1
ATOM 813 N N . LEU A 1 105 ? -14.052 -6.122 -9.514 1.00 98.62 105 LEU A N 1
ATOM 814 C CA . LEU A 1 105 ? -13.062 -7.136 -9.159 1.00 98.62 105 LEU A CA 1
ATOM 815 C C . LEU A 1 105 ? -13.708 -8.464 -8.746 1.00 98.62 105 LEU A C 1
ATOM 817 O O . LEU A 1 105 ? -13.160 -9.520 -9.059 1.00 98.62 105 LEU A O 1
ATOM 821 N N . LYS A 1 106 ? -14.857 -8.435 -8.065 1.00 98.38 106 LYS A N 1
ATOM 822 C CA . LYS A 1 106 ? -15.589 -9.655 -7.698 1.00 98.38 106 LYS A CA 1
ATOM 823 C C . LYS A 1 106 ? -16.277 -10.296 -8.898 1.00 98.38 106 LYS A C 1
ATOM 825 O O . LYS A 1 106 ? -16.242 -11.516 -9.008 1.00 98.38 106 LYS A O 1
ATOM 830 N N . ASP A 1 107 ? -16.786 -9.503 -9.831 1.00 98.25 107 ASP A N 1
ATOM 831 C CA . ASP A 1 107 ? -17.387 -9.983 -11.075 1.00 98.25 107 ASP A CA 1
ATOM 832 C C . ASP A 1 107 ? -16.341 -10.671 -11.970 1.00 98.25 107 ASP A C 1
ATOM 834 O O . ASP A 1 107 ? -16.608 -11.726 -12.544 1.00 98.25 107 ASP A O 1
ATOM 838 N N . VAL A 1 108 ? -15.124 -10.117 -12.053 1.00 98.31 108 VAL A N 1
ATOM 839 C CA . VAL A 1 108 ? -14.041 -10.671 -12.888 1.00 98.31 108 VAL A CA 1
ATOM 840 C C . VAL A 1 108 ? -13.348 -11.873 -12.233 1.00 98.31 108 VAL A C 1
ATOM 842 O O . VAL A 1 108 ? -13.070 -12.864 -12.907 1.00 98.31 108 VAL A O 1
ATOM 845 N N . TYR A 1 109 ? -13.050 -11.811 -10.930 1.00 98.06 109 TYR A N 1
ATOM 846 C CA . TYR A 1 109 ? -12.181 -12.792 -10.258 1.00 98.06 109 TYR A CA 1
ATOM 847 C C . TYR A 1 109 ? -12.891 -13.701 -9.246 1.00 98.06 109 TYR A C 1
ATOM 849 O O . TYR A 1 109 ? -12.283 -14.645 -8.724 1.00 98.06 109 TYR A O 1
ATOM 857 N N . GLY A 1 110 ? -14.167 -13.436 -8.967 1.00 97.69 110 GLY A N 1
ATOM 858 C CA . GLY A 1 110 ? -14.992 -14.175 -8.020 1.00 97.69 110 GLY A CA 1
ATOM 859 C C . GLY A 1 110 ? -14.659 -13.913 -6.549 1.00 97.69 110 GLY A C 1
ATOM 860 O O . GLY A 1 110 ? -13.704 -13.220 -6.187 1.00 97.69 110 GLY A O 1
ATOM 861 N N . ASP A 1 111 ? -15.427 -14.560 -5.673 1.00 95.62 111 ASP A N 1
ATOM 862 C CA . ASP A 1 111 ? -15.400 -14.334 -4.220 1.00 95.62 111 ASP A CA 1
ATOM 863 C C . ASP A 1 111 ? -14.037 -14.588 -3.566 1.00 95.62 111 ASP A C 1
ATOM 865 O O . ASP A 1 111 ? -13.718 -14.009 -2.532 1.00 95.62 111 ASP A O 1
ATOM 869 N N . LYS A 1 112 ? -13.195 -15.432 -4.176 1.00 96.31 112 LYS A N 1
ATOM 870 C CA . LYS A 1 112 ? -11.861 -15.767 -3.649 1.00 96.31 112 LYS A CA 1
ATOM 871 C C . LYS A 1 112 ? -10.830 -14.650 -3.832 1.00 96.31 112 LYS A C 1
ATOM 873 O O . LYS A 1 112 ? -9.738 -14.757 -3.267 1.00 96.31 112 LYS A O 1
ATOM 878 N N . PHE A 1 113 ? -11.118 -13.631 -4.642 1.00 98.44 113 PHE A N 1
ATOM 879 C CA . PHE A 1 113 ? -10.231 -12.487 -4.817 1.00 98.44 113 PHE A CA 1
ATOM 880 C C . PHE A 1 113 ? -10.347 -11.555 -3.612 1.00 98.44 113 PHE A C 1
ATOM 882 O O . PHE A 1 113 ? -11.412 -11.003 -3.357 1.00 98.44 113 PHE A O 1
ATOM 889 N N . HIS A 1 114 ? -9.258 -11.399 -2.854 1.00 98.69 114 HIS A N 1
ATOM 890 C CA . HIS A 1 114 ? -9.294 -10.696 -1.567 1.00 98.69 114 HIS A CA 1
ATOM 891 C C . HIS A 1 114 ? -9.252 -9.179 -1.739 1.00 98.69 114 HIS A C 1
ATOM 893 O O . HIS A 1 114 ? -8.257 -8.626 -2.213 1.00 98.69 114 HIS A O 1
ATOM 899 N N . ILE A 1 115 ? -10.277 -8.480 -1.277 1.00 98.81 115 ILE A N 1
ATOM 900 C CA . ILE A 1 115 ? -10.356 -7.026 -1.303 1.00 98.81 115 ILE A CA 1
ATOM 901 C C . ILE A 1 115 ? -10.378 -6.519 0.130 1.00 98.81 115 ILE A C 1
ATOM 903 O O . ILE A 1 115 ? -11.166 -6.975 0.955 1.00 98.81 115 ILE A O 1
ATOM 907 N N . HIS A 1 116 ? -9.518 -5.545 0.427 1.00 98.25 116 HIS A N 1
ATOM 908 C CA . HIS A 1 116 ? -9.631 -4.815 1.682 1.00 98.25 116 HIS A CA 1
ATOM 909 C C . HIS A 1 116 ? -9.680 -3.315 1.487 1.00 98.25 116 HIS A C 1
ATOM 911 O O . HIS A 1 116 ? -9.070 -2.789 0.558 1.00 98.25 116 HIS A O 1
ATOM 917 N N . LEU A 1 117 ? -10.371 -2.640 2.397 1.00 98.69 117 LEU A N 1
ATOM 918 C CA . LEU A 1 117 ? -10.609 -1.205 2.360 1.00 98.69 117 LEU A CA 1
ATOM 919 C C . LEU A 1 117 ? -10.018 -0.531 3.595 1.00 98.69 117 LEU A C 1
ATOM 921 O O . LEU A 1 117 ? -10.214 -0.993 4.719 1.00 98.69 117 LEU A O 1
ATOM 925 N N . TYR A 1 118 ? -9.334 0.586 3.378 1.00 98.25 118 TYR A N 1
ATOM 926 C CA . TYR A 1 118 ? -8.888 1.489 4.431 1.00 98.25 118 TYR A CA 1
ATOM 927 C C . TYR A 1 118 ? -9.897 2.614 4.643 1.00 98.25 118 TYR A C 1
ATOM 929 O O . TYR A 1 118 ? -10.423 3.165 3.681 1.00 98.25 118 TYR A O 1
ATOM 937 N N . THR A 1 119 ? -10.137 3.002 5.892 1.00 97.88 119 THR A N 1
ATOM 938 C CA . THR A 1 119 ? -10.934 4.197 6.205 1.00 97.88 119 THR A CA 1
ATOM 939 C C . THR A 1 119 ? -10.620 4.721 7.600 1.00 97.88 119 THR A C 1
ATOM 941 O O . THR A 1 119 ? -10.365 3.944 8.519 1.00 97.88 119 THR A O 1
ATOM 944 N N . HIS A 1 120 ? -10.691 6.034 7.812 1.00 95.38 120 HIS A N 1
ATOM 945 C CA . HIS A 1 120 ? -10.722 6.603 9.159 1.00 95.38 120 HIS A CA 1
ATOM 946 C C . HIS A 1 120 ? -12.115 6.548 9.811 1.00 95.38 120 HIS A C 1
ATOM 948 O O . HIS A 1 120 ? -12.278 6.947 10.965 1.00 95.38 120 HIS A O 1
ATOM 954 N N . GLY A 1 121 ? -13.126 6.058 9.085 1.00 93.88 121 GLY A N 1
ATOM 955 C CA . GLY A 1 121 ? -14.474 5.771 9.573 1.00 93.88 121 GLY A CA 1
ATOM 956 C C . GLY A 1 121 ? -15.398 6.983 9.705 1.00 93.88 121 GLY A C 1
ATOM 957 O O . GLY A 1 121 ? -16.482 6.857 10.271 1.00 93.88 121 GLY A O 1
ATOM 958 N N . GLY A 1 122 ? -14.992 8.152 9.194 1.00 91.31 122 GLY A N 1
ATOM 959 C CA . GLY A 1 122 ? -15.754 9.404 9.322 1.00 91.31 122 GLY A CA 1
ATOM 960 C C . GLY A 1 122 ? -17.059 9.401 8.521 1.00 91.31 122 GLY A C 1
ATOM 961 O O . GLY A 1 122 ? -18.085 9.874 9.008 1.00 91.31 122 GLY A O 1
ATOM 962 N N . HIS A 1 123 ? -17.033 8.790 7.335 1.00 93.56 123 HIS A N 1
ATOM 963 C CA . HIS A 1 123 ? -18.179 8.690 6.426 1.00 93.56 123 HIS A CA 1
ATOM 964 C C . HIS A 1 123 ? -19.004 7.411 6.601 1.00 93.56 123 HIS A C 1
ATOM 966 O O . HIS A 1 123 ? -19.991 7.225 5.895 1.00 93.56 123 HIS A O 1
ATOM 972 N N . LEU A 1 124 ? -18.623 6.514 7.516 1.00 95.62 124 LEU A N 1
ATOM 973 C CA . LEU A 1 124 ? -19.345 5.259 7.686 1.00 95.62 124 LEU A CA 1
ATOM 974 C C . LEU A 1 124 ? -20.747 5.484 8.255 1.00 95.62 124 LEU A C 1
ATOM 976 O O . LEU A 1 124 ? -21.000 6.328 9.117 1.00 95.62 124 LEU A O 1
ATOM 980 N N . THR A 1 125 ? -21.657 4.641 7.792 1.00 97.06 125 THR A N 1
ATOM 981 C CA . THR A 1 125 ? -22.986 4.439 8.357 1.00 97.06 125 THR A CA 1
ATOM 982 C C . THR A 1 125 ? -23.257 2.935 8.401 1.00 97.06 125 THR A C 1
ATOM 984 O O . THR A 1 125 ? -22.615 2.181 7.665 1.00 97.06 125 THR A O 1
ATOM 987 N N . PRO A 1 126 ? -24.216 2.464 9.219 1.00 97.62 126 PRO A N 1
ATOM 988 C CA . PRO A 1 126 ? -24.615 1.058 9.204 1.00 97.62 126 PRO A CA 1
ATOM 989 C C . PRO A 1 126 ? -25.032 0.573 7.811 1.00 97.62 126 PRO A C 1
ATOM 991 O O . PRO A 1 126 ? -24.825 -0.587 7.473 1.00 97.62 126 PRO A O 1
ATOM 994 N N . ASP A 1 127 ? -25.608 1.465 7.002 1.00 98.00 127 ASP A N 1
ATOM 995 C CA . ASP A 1 127 ? -26.014 1.159 5.636 1.00 98.00 127 ASP A CA 1
ATOM 996 C C . ASP A 1 127 ? -24.819 0.939 4.704 1.00 98.00 127 ASP A C 1
ATOM 998 O O . ASP A 1 127 ? -24.725 -0.118 4.087 1.00 98.00 127 ASP A O 1
ATOM 1002 N N . ILE A 1 128 ? -23.854 1.866 4.694 1.00 98.25 128 ILE A N 1
ATOM 1003 C CA . ILE A 1 128 ? -22.614 1.727 3.914 1.00 98.25 128 ILE A CA 1
ATOM 1004 C C . ILE A 1 128 ? -21.880 0.440 4.296 1.00 98.25 128 ILE A C 1
ATOM 1006 O O . ILE A 1 128 ? -21.465 -0.310 3.420 1.00 98.25 128 ILE A O 1
ATOM 1010 N N . ILE A 1 129 ? -21.773 0.140 5.593 1.00 98.50 129 ILE A N 1
ATOM 1011 C CA . ILE A 1 129 ? -21.110 -1.076 6.084 1.00 98.50 129 ILE A CA 1
ATOM 1012 C C . ILE A 1 129 ? -21.770 -2.338 5.510 1.00 98.50 129 ILE A C 1
ATOM 1014 O O . ILE A 1 129 ? -21.076 -3.207 4.988 1.00 98.50 129 ILE A O 1
ATOM 1018 N N . ARG A 1 130 ? -23.106 -2.429 5.553 1.00 98.38 130 ARG A N 1
ATOM 1019 C CA . ARG A 1 130 ? -23.839 -3.574 4.984 1.00 98.38 130 ARG A CA 1
ATOM 1020 C C . ARG A 1 130 ? -23.747 -3.637 3.463 1.00 98.38 130 ARG A C 1
ATOM 1022 O O . ARG A 1 130 ? -23.744 -4.730 2.909 1.00 98.38 130 ARG A O 1
ATOM 1029 N N . ARG A 1 131 ? -23.718 -2.491 2.778 1.00 98.25 131 ARG A N 1
ATOM 1030 C CA . ARG A 1 131 ? -23.562 -2.437 1.317 1.00 98.25 131 ARG A CA 1
ATOM 1031 C C . ARG A 1 131 ? -22.193 -2.970 0.898 1.00 98.25 131 ARG A C 1
ATOM 1033 O O . ARG A 1 131 ? -22.142 -3.824 0.023 1.00 98.25 131 ARG A O 1
ATOM 1040 N N . LEU A 1 132 ? -21.121 -2.558 1.576 1.00 98.62 132 LEU A N 1
ATOM 1041 C CA . LEU A 1 132 ? -19.768 -3.071 1.336 1.00 98.62 132 LEU A CA 1
ATOM 1042 C C . LEU A 1 132 ? -19.661 -4.585 1.587 1.00 98.62 132 LEU A C 1
ATOM 1044 O O . LEU A 1 132 ? -19.090 -5.287 0.758 1.00 98.62 132 LEU A O 1
ATOM 1048 N N . ASP A 1 133 ? -20.255 -5.088 2.675 1.00 98.50 133 ASP A N 1
ATOM 1049 C CA . ASP A 1 133 ? -20.316 -6.530 2.976 1.00 98.50 133 ASP A CA 1
ATOM 1050 C C . ASP A 1 133 ? -21.034 -7.309 1.860 1.00 98.50 133 ASP A C 1
ATOM 1052 O O . ASP A 1 133 ? -20.516 -8.296 1.349 1.00 98.50 133 ASP A O 1
ATOM 1056 N N . ARG A 1 134 ? -22.198 -6.819 1.405 1.00 98.31 134 ARG A N 1
ATOM 1057 C CA . ARG A 1 134 ? -22.978 -7.445 0.319 1.00 98.31 134 ARG A CA 1
ATOM 1058 C C . ARG A 1 134 ? -22.269 -7.436 -1.030 1.00 98.31 134 ARG A C 1
ATOM 1060 O O . ARG A 1 134 ? -22.491 -8.346 -1.817 1.00 98.31 134 ARG A O 1
ATOM 1067 N N . LEU A 1 135 ? -21.452 -6.419 -1.300 1.00 98.25 135 LEU A N 1
ATOM 1068 C CA . LEU A 1 135 ? -20.612 -6.361 -2.500 1.00 98.25 135 LEU A CA 1
ATOM 1069 C C . LEU A 1 135 ? -19.421 -7.331 -2.427 1.00 98.25 135 LEU A C 1
ATOM 1071 O O . LEU A 1 135 ? -18.691 -7.470 -3.402 1.00 98.25 135 LEU A O 1
ATOM 1075 N N . GLY A 1 136 ? -19.212 -7.993 -1.288 1.00 98.19 136 GLY A N 1
ATOM 1076 C CA . GLY A 1 136 ? -18.151 -8.973 -1.102 1.00 98.19 136 GLY A CA 1
ATOM 1077 C C . GLY A 1 136 ? -16.832 -8.372 -0.627 1.00 98.19 136 GLY A C 1
ATOM 1078 O O . GLY A 1 136 ? -15.791 -8.995 -0.823 1.00 98.19 136 GLY A O 1
ATOM 1079 N N . LEU A 1 137 ? -16.824 -7.180 -0.018 1.00 98.75 137 LEU A N 1
ATOM 1080 C CA . LEU A 1 137 ? -15.618 -6.701 0.663 1.00 98.75 137 LEU A CA 1
ATOM 1081 C C . LEU A 1 137 ? -15.188 -7.746 1.706 1.00 98.75 137 LEU A C 1
ATOM 1083 O O . LEU A 1 137 ? -16.008 -8.176 2.507 1.00 98.75 137 LEU A O 1
ATOM 1087 N N . ASP A 1 138 ? -13.919 -8.162 1.702 1.00 98.62 138 ASP A N 1
ATOM 1088 C CA . ASP A 1 138 ? -13.461 -9.245 2.583 1.00 98.62 138 ASP A CA 1
ATOM 1089 C C . ASP A 1 138 ? -12.923 -8.723 3.916 1.00 98.62 138 ASP A C 1
ATOM 1091 O O . ASP A 1 138 ? -13.002 -9.401 4.937 1.00 98.62 138 ASP A O 1
ATOM 1095 N N . GLU A 1 139 ? -12.303 -7.541 3.911 1.00 98.56 139 GLU A N 1
ATOM 1096 C CA . GLU A 1 139 ? -11.584 -7.027 5.074 1.00 98.56 139 GLU A CA 1
ATOM 1097 C C . GLU A 1 139 ? -11.674 -5.493 5.169 1.00 98.56 139 GLU A C 1
ATOM 1099 O O . GLU A 1 139 ? -11.423 -4.767 4.204 1.00 98.56 139 GLU A O 1
ATOM 1104 N N . LEU A 1 140 ? -12.007 -4.978 6.354 1.00 98.44 140 LEU A N 1
ATOM 1105 C CA . LEU A 1 140 ? -12.161 -3.546 6.617 1.00 98.44 140 LEU A CA 1
ATOM 1106 C C . LEU A 1 140 ? -11.158 -3.090 7.682 1.00 98.44 140 LEU A C 1
ATOM 1108 O O . LEU A 1 140 ? -11.201 -3.529 8.833 1.00 98.44 140 LEU A O 1
ATOM 1112 N N . ARG A 1 141 ? -10.250 -2.188 7.293 1.00 98.31 141 ARG A N 1
ATOM 1113 C CA . ARG A 1 141 ? -9.184 -1.651 8.146 1.00 98.31 141 ARG A CA 1
ATOM 1114 C C . ARG A 1 141 ? -9.505 -0.233 8.588 1.00 98.31 141 ARG A C 1
ATOM 1116 O O . ARG A 1 141 ? -9.460 0.714 7.800 1.00 98.31 141 ARG A O 1
ATOM 1123 N N . PHE A 1 142 ? -9.775 -0.082 9.876 1.00 98.00 142 PHE A N 1
ATOM 1124 C CA . PHE A 1 142 ? -10.041 1.208 10.490 1.00 98.00 142 PHE A CA 1
ATOM 1125 C C . PHE A 1 142 ? -8.750 1.910 10.898 1.00 98.00 142 PHE A C 1
ATOM 1127 O O . PHE A 1 142 ? -7.904 1.345 11.584 1.00 98.00 142 PHE A O 1
ATOM 1134 N N . HIS A 1 143 ? -8.658 3.195 10.586 1.00 96.88 143 HIS A N 1
ATOM 1135 C CA . HIS A 1 143 ? -7.726 4.131 11.196 1.00 96.88 143 HIS A CA 1
ATOM 1136 C C . HIS A 1 143 ? -8.511 5.065 12.133 1.00 96.88 143 HIS A C 1
ATOM 1138 O O . HIS A 1 143 ? -8.841 6.189 11.750 1.00 96.88 143 HIS A O 1
ATOM 1144 N N . PRO A 1 144 ? -8.913 4.612 13.333 1.00 90.69 144 PRO A N 1
ATOM 1145 C CA . PRO A 1 144 ? -9.934 5.293 14.120 1.00 90.69 144 PRO A CA 1
ATOM 1146 C C . PRO A 1 144 ? -9.448 6.668 14.598 1.00 90.69 144 PRO A C 1
ATOM 1148 O O . PRO A 1 144 ? -8.571 6.779 15.455 1.00 90.69 144 PRO A O 1
ATOM 1151 N N . ARG A 1 145 ? -10.035 7.735 14.041 1.00 83.50 145 ARG A N 1
ATOM 1152 C CA . ARG A 1 145 ? -9.733 9.136 14.402 1.00 83.50 145 ARG A CA 1
ATOM 1153 C C . ARG A 1 145 ? -10.781 9.758 15.313 1.00 83.50 145 ARG A C 1
ATOM 1155 O O . ARG A 1 145 ? -10.456 10.628 16.115 1.00 83.50 145 ARG A O 1
ATOM 1162 N N . TYR A 1 146 ? -12.025 9.312 15.181 1.00 87.19 146 TYR A N 1
ATOM 1163 C CA . TYR A 1 146 ? -13.177 9.852 15.894 1.00 87.19 146 TYR A CA 1
ATOM 1164 C C . TYR A 1 146 ? -13.783 8.800 16.815 1.00 87.19 146 TYR A C 1
ATOM 1166 O O . TYR A 1 146 ? -13.741 7.607 16.514 1.00 87.19 146 TYR A O 1
ATOM 1174 N N . GLU A 1 147 ? -14.449 9.241 17.877 1.00 87.69 147 GLU A N 1
ATOM 1175 C CA . GLU A 1 147 ? -15.161 8.350 18.799 1.00 87.69 147 GLU A CA 1
ATOM 1176 C C . GLU A 1 147 ? -16.226 7.503 18.080 1.00 87.69 147 GLU A C 1
ATOM 1178 O O . GLU A 1 147 ? -16.384 6.310 18.334 1.00 87.69 147 GLU A O 1
ATOM 1183 N N . ARG A 1 148 ? -16.895 8.095 17.083 1.00 90.50 148 ARG A N 1
ATOM 1184 C CA . ARG A 1 148 ? -17.868 7.409 16.223 1.00 90.50 148 ARG A CA 1
ATOM 1185 C C . ARG A 1 148 ? -17.253 6.258 15.413 1.00 90.50 148 ARG A C 1
ATOM 1187 O O . ARG A 1 148 ? -17.945 5.275 15.169 1.00 90.50 148 ARG A O 1
ATOM 1194 N N . SER A 1 149 ? -15.971 6.335 15.049 1.00 92.06 149 SER A N 1
ATOM 1195 C CA . SER A 1 149 ? -15.288 5.276 14.283 1.00 92.06 149 SER A CA 1
ATOM 1196 C C . SER A 1 149 ? -15.266 3.957 15.053 1.00 92.06 149 SER A C 1
ATOM 1198 O O . SER A 1 149 ? -15.455 2.906 14.457 1.00 92.06 149 SER A O 1
ATOM 1200 N N . PHE A 1 150 ? -15.110 4.003 16.379 1.00 93.12 150 PHE A N 1
ATOM 1201 C CA . PHE A 1 150 ? -15.135 2.801 17.213 1.00 93.12 150 PHE A CA 1
ATOM 1202 C C . PHE A 1 150 ? -16.523 2.171 17.298 1.00 93.12 150 PHE A C 1
ATOM 1204 O O . PHE A 1 150 ? -16.627 0.950 17.271 1.00 93.12 150 PHE A O 1
ATOM 1211 N N . LYS A 1 151 ? -17.586 2.987 17.327 1.00 94.88 151 LYS A N 1
ATOM 1212 C CA . LYS A 1 151 ? -18.964 2.476 17.241 1.00 94.88 151 LYS A CA 1
ATOM 1213 C C . LYS A 1 151 ? -19.191 1.727 15.929 1.00 94.88 151 LYS A C 1
ATOM 1215 O O . LYS A 1 151 ? -19.862 0.704 15.916 1.00 94.88 151 LYS A O 1
ATOM 1220 N N . TYR A 1 152 ? -18.626 2.221 14.826 1.00 96.81 152 TYR A N 1
ATOM 1221 C CA . TYR A 1 152 ? -18.731 1.549 13.529 1.00 96.81 152 TYR A CA 1
ATOM 1222 C C . TYR A 1 152 ? -17.823 0.347 13.368 1.00 96.81 152 TYR A C 1
ATOM 1224 O O . TYR A 1 152 ? -18.215 -0.600 12.697 1.00 96.81 152 TYR A O 1
ATOM 1232 N N . LEU A 1 153 ? -16.664 0.361 14.010 1.00 97.00 153 LEU A N 1
ATOM 1233 C CA . LEU A 1 153 ? -15.811 -0.808 14.112 1.00 97.00 153 LEU A CA 1
ATOM 1234 C C . LEU A 1 153 ? -16.550 -1.938 14.843 1.00 97.00 153 LEU A C 1
ATOM 1236 O O . LEU A 1 153 ? -16.658 -3.027 14.295 1.00 97.00 153 LEU A O 1
ATOM 1240 N N . GLU A 1 154 ? -17.144 -1.663 16.010 1.00 97.00 154 GLU A N 1
ATOM 1241 C CA . GLU A 1 154 ? -17.963 -2.634 16.757 1.00 97.00 154 GLU A CA 1
ATOM 1242 C C . GLU A 1 154 ? -19.227 -3.058 15.987 1.00 97.00 154 GLU A C 1
ATOM 1244 O O . GLU A 1 154 ? -19.658 -4.209 16.044 1.00 97.00 154 GLU A O 1
ATOM 1249 N N . TYR A 1 155 ? -19.843 -2.138 15.241 1.00 97.69 155 TYR A N 1
ATOM 1250 C CA . TYR A 1 155 ? -20.968 -2.484 14.377 1.00 97.69 155 TYR A CA 1
ATOM 1251 C C . TYR A 1 155 ? -20.537 -3.452 13.268 1.00 97.69 155 TYR A C 1
ATOM 1253 O O . TYR A 1 155 ? -21.193 -4.472 13.069 1.00 97.69 155 TYR A O 1
ATOM 1261 N N . ALA A 1 156 ? -19.441 -3.158 12.564 1.00 97.94 156 ALA A N 1
ATOM 1262 C CA . ALA A 1 156 ? -18.944 -3.985 11.471 1.00 97.94 156 ALA A CA 1
ATOM 1263 C C . ALA A 1 156 ? -18.550 -5.386 11.961 1.00 97.94 156 ALA A C 1
ATOM 1265 O O . ALA A 1 156 ? -18.993 -6.369 11.376 1.00 97.94 156 ALA A O 1
ATOM 1266 N N . THR A 1 157 ? -17.824 -5.496 13.080 1.00 97.62 157 THR A N 1
ATOM 1267 C CA . THR A 1 157 ? -17.410 -6.796 13.644 1.00 97.62 157 THR A CA 1
ATOM 1268 C C . THR A 1 157 ? -18.591 -7.705 13.986 1.00 97.62 157 THR A C 1
ATOM 1270 O O . THR A 1 157 ? -18.472 -8.922 13.889 1.00 97.62 157 THR A O 1
ATOM 1273 N N . ARG A 1 158 ? -19.731 -7.135 14.400 1.00 96.94 158 ARG A N 1
ATOM 1274 C CA . ARG A 1 158 ? -20.910 -7.903 14.834 1.00 96.94 158 ARG A CA 1
ATOM 1275 C C . ARG A 1 158 ? -21.932 -8.180 13.739 1.00 96.94 158 ARG A C 1
ATOM 1277 O O . ARG A 1 158 ? -22.727 -9.099 13.894 1.00 96.94 158 ARG A O 1
ATOM 1284 N N . ASN A 1 159 ? -21.978 -7.352 12.698 1.00 97.94 159 ASN A N 1
ATOM 1285 C CA . ASN A 1 159 ? -23.098 -7.335 11.749 1.00 97.94 159 ASN A CA 1
ATOM 1286 C C . ASN A 1 159 ? -22.686 -7.650 10.308 1.00 97.94 159 ASN A C 1
ATOM 1288 O O . ASN A 1 159 ? -23.498 -7.458 9.405 1.00 97.94 159 ASN A O 1
ATOM 1292 N N . THR A 1 160 ? -21.442 -8.071 10.080 1.00 98.00 160 THR A N 1
ATOM 1293 C CA . THR A 1 160 ? -20.922 -8.353 8.736 1.00 98.00 160 THR A CA 1
ATOM 1294 C C . THR A 1 160 ? -20.079 -9.616 8.723 1.00 98.00 160 THR A C 1
ATOM 1296 O O . THR A 1 160 ? -19.654 -10.095 9.776 1.00 98.00 160 THR A O 1
ATOM 1299 N N . SER A 1 161 ? -19.851 -10.151 7.528 1.00 96.81 161 SER A N 1
ATOM 1300 C CA . SER A 1 161 ? -18.947 -11.281 7.302 1.00 96.81 161 SER A CA 1
ATOM 1301 C C . SER A 1 161 ? -17.481 -10.862 7.133 1.00 96.81 161 SER A C 1
ATOM 1303 O O . SER A 1 161 ? -16.591 -11.711 7.178 1.00 96.81 161 SER A O 1
ATOM 1305 N N . MET A 1 162 ? -17.231 -9.558 6.972 1.00 97.88 162 MET A N 1
ATOM 1306 C CA . MET A 1 162 ? -15.901 -8.972 6.825 1.00 97.88 162 MET A CA 1
ATOM 1307 C C . MET A 1 162 ? -14.974 -9.261 8.009 1.00 97.88 162 MET A C 1
ATOM 1309 O O . MET A 1 162 ? -15.339 -9.126 9.179 1.00 97.88 162 MET A O 1
ATOM 1313 N N . GLU A 1 163 ? -13.702 -9.496 7.701 1.00 97.81 163 GLU A N 1
ATOM 1314 C CA . GLU A 1 163 ? -12.621 -9.431 8.679 1.00 97.81 163 GLU A CA 1
ATOM 1315 C C . GLU A 1 163 ? -12.334 -7.965 9.036 1.00 97.81 163 GLU A C 1
ATOM 1317 O O . GLU A 1 163 ? -11.841 -7.181 8.224 1.00 97.81 163 GLU A O 1
ATOM 1322 N N . VAL A 1 164 ? -12.635 -7.571 10.271 1.00 98.25 164 VAL A N 1
ATOM 1323 C CA . VAL A 1 164 ? -12.466 -6.184 10.726 1.00 98.25 164 VAL A CA 1
ATOM 1324 C C . VAL A 1 164 ? -11.234 -6.054 11.617 1.00 98.25 164 VAL A C 1
ATOM 1326 O O . VAL A 1 164 ? -11.041 -6.819 12.569 1.00 98.25 164 VAL A O 1
ATOM 1329 N N . GLY A 1 165 ? -10.418 -5.040 11.332 1.00 98.00 165 GLY A N 1
ATOM 1330 C CA . GLY A 1 165 ? -9.212 -4.731 12.093 1.00 98.00 165 GLY A CA 1
ATOM 1331 C C . GLY A 1 165 ? -8.886 -3.244 12.131 1.00 98.00 165 GLY A C 1
ATOM 1332 O O . GLY A 1 165 ? -9.552 -2.415 11.509 1.00 98.00 165 GLY A O 1
ATOM 1333 N N . VAL A 1 166 ? -7.837 -2.904 12.875 1.00 98.38 166 VAL A N 1
ATOM 1334 C CA . VAL A 1 166 ? -7.312 -1.533 12.979 1.00 98.38 166 VAL A CA 1
ATOM 1335 C C . VAL A 1 166 ? -5.942 -1.446 12.327 1.00 98.38 166 VAL A C 1
ATOM 1337 O O . VAL A 1 166 ? -5.146 -2.368 12.451 1.00 98.38 166 VAL A O 1
ATOM 1340 N N . GLU A 1 167 ? -5.637 -0.335 11.663 1.00 98.00 167 GLU A N 1
ATOM 1341 C CA . GLU A 1 167 ? -4.294 -0.035 11.173 1.00 98.00 167 GLU A CA 1
ATOM 1342 C C . GLU A 1 167 ? -3.870 1.388 11.549 1.00 98.00 167 GLU A C 1
ATOM 1344 O O . GLU A 1 167 ? -4.529 2.372 11.203 1.00 98.00 167 GLU A O 1
ATOM 1349 N N . VAL A 1 168 ? -2.762 1.513 12.280 1.00 97.81 168 VAL A N 1
ATOM 1350 C CA . VAL A 1 168 ? -2.257 2.791 12.806 1.00 97.81 168 VAL A CA 1
ATOM 1351 C C . VAL A 1 168 ? -0.729 2.841 12.795 1.00 97.81 168 VAL A C 1
ATOM 1353 O O . VAL A 1 168 ? -0.086 1.802 12.919 1.00 97.81 168 VAL A O 1
ATOM 1356 N N . PRO A 1 169 ? -0.107 4.029 12.688 1.00 97.62 169 PRO A N 1
ATOM 1357 C CA . PRO A 1 169 ? 1.327 4.156 12.864 1.00 97.62 169 PRO A CA 1
ATOM 1358 C C . PRO A 1 169 ? 1.707 4.115 14.351 1.00 97.62 169 PRO A C 1
ATOM 1360 O O . PRO A 1 169 ? 1.004 4.658 15.207 1.00 97.62 169 PRO A O 1
ATOM 1363 N N . ALA A 1 170 ? 2.873 3.557 14.659 1.00 97.94 170 ALA A N 1
ATOM 1364 C CA . ALA A 1 170 ? 3.490 3.653 15.974 1.00 97.94 170 ALA A CA 1
ATOM 1365 C C . ALA A 1 170 ? 4.197 5.002 16.137 1.00 97.94 170 ALA A C 1
ATOM 1367 O O . ALA A 1 170 ? 5.355 5.171 15.754 1.00 97.94 170 ALA A O 1
ATOM 1368 N N . ILE A 1 171 ? 3.516 5.983 16.723 1.00 97.69 171 ILE A N 1
ATOM 1369 C CA . ILE A 1 171 ? 4.145 7.268 17.045 1.00 97.69 171 ILE A CA 1
ATOM 1370 C C . ILE A 1 171 ? 5.144 7.057 18.199 1.00 97.69 171 ILE A C 1
ATOM 1372 O O . ILE A 1 171 ? 4.726 6.579 19.258 1.00 97.69 171 ILE A O 1
ATOM 1376 N N . PRO A 1 172 ? 6.430 7.432 18.043 1.00 97.56 172 PRO A N 1
ATOM 1377 C CA . PRO A 1 172 ? 7.439 7.234 19.080 1.00 97.56 172 PRO A CA 1
ATOM 1378 C C . PRO A 1 172 ? 7.014 7.790 20.444 1.00 97.56 172 PRO A C 1
ATOM 1380 O O . PRO A 1 172 ? 6.530 8.919 20.543 1.00 97.56 172 PRO A O 1
ATOM 1383 N N . GLY A 1 173 ? 7.192 6.987 21.495 1.00 95.56 173 GLY A N 1
ATOM 1384 C CA . GLY A 1 173 ? 6.907 7.379 22.880 1.00 95.56 173 GLY A CA 1
ATOM 1385 C C . GLY A 1 173 ? 5.428 7.322 23.284 1.00 95.56 173 GLY A C 1
ATOM 1386 O O . GLY A 1 173 ? 5.110 7.590 24.439 1.00 95.56 173 GLY A O 1
ATOM 1387 N N . ARG A 1 174 ? 4.514 6.931 22.385 1.00 96.88 174 ARG A N 1
ATOM 1388 C CA . ARG A 1 174 ? 3.063 6.863 22.656 1.00 96.88 174 ARG A CA 1
ATOM 1389 C C . ARG A 1 174 ? 2.551 5.458 22.980 1.00 96.88 174 ARG A C 1
ATOM 1391 O O . ARG A 1 174 ? 1.449 5.084 22.586 1.00 96.88 174 ARG A O 1
ATOM 1398 N N . VAL A 1 175 ? 3.331 4.676 23.728 1.00 97.94 175 VAL A N 1
ATOM 1399 C CA . VAL A 1 175 ? 2.990 3.285 24.092 1.00 97.94 175 VAL A CA 1
ATOM 1400 C C . VAL A 1 175 ? 1.632 3.205 24.782 1.00 97.94 175 VAL A C 1
ATOM 1402 O O . VAL A 1 175 ? 0.791 2.424 24.363 1.00 97.94 175 VAL A O 1
ATOM 1405 N N . ALA A 1 176 ? 1.392 4.045 25.795 1.00 97.94 176 ALA A N 1
ATOM 1406 C CA . ALA A 1 176 ? 0.161 4.011 26.586 1.00 97.94 176 ALA A CA 1
ATOM 1407 C C . ALA A 1 176 ? -1.101 4.351 25.772 1.00 97.94 176 ALA A C 1
ATOM 1409 O O . ALA A 1 176 ? -2.181 3.842 26.058 1.00 97.94 176 ALA A O 1
ATOM 1410 N N . GLU A 1 177 ? -0.987 5.221 24.765 1.00 97.19 177 GLU A N 1
ATOM 1411 C CA . GLU A 1 177 ? -2.097 5.513 23.851 1.00 97.19 177 GLU A CA 1
ATOM 1412 C C . GLU A 1 177 ? -2.367 4.314 22.936 1.00 97.19 177 GLU A C 1
ATOM 1414 O O . GLU A 1 177 ? -3.518 3.928 22.733 1.00 97.19 177 GLU A O 1
ATOM 1419 N N . LEU A 1 178 ? -1.301 3.697 22.422 1.00 97.69 178 LEU A N 1
ATOM 1420 C CA . LEU A 1 178 ? -1.402 2.576 21.499 1.00 97.69 178 LEU A CA 1
ATOM 1421 C C . LEU A 1 178 ? -1.877 1.290 22.198 1.00 97.69 178 LEU A C 1
ATOM 1423 O O . LEU A 1 178 ? -2.699 0.580 21.630 1.00 97.69 178 LEU A O 1
ATOM 1427 N N . THR A 1 179 ? -1.476 1.014 23.444 1.00 98.12 179 THR A N 1
ATOM 1428 C CA . THR A 1 179 ? -2.011 -0.122 24.219 1.00 98.12 179 THR A CA 1
ATOM 1429 C C . THR A 1 179 ? -3.497 0.045 24.531 1.00 98.12 179 THR A C 1
ATOM 1431 O O . THR A 1 179 ? -4.261 -0.893 24.320 1.00 98.12 179 THR A O 1
ATOM 1434 N N . LYS A 1 180 ? -3.941 1.248 24.928 1.00 97.25 180 LYS A N 1
ATOM 1435 C CA . LYS A 1 180 ? -5.375 1.553 25.097 1.00 97.25 180 LYS A CA 1
ATOM 1436 C C . LYS A 1 180 ? -6.157 1.341 23.804 1.00 97.25 180 LYS A C 1
ATOM 1438 O O . LYS A 1 180 ? -7.266 0.813 23.831 1.00 97.25 180 LYS A O 1
ATOM 1443 N N . LEU A 1 181 ? -5.589 1.739 22.663 1.00 97.50 181 LEU A N 1
ATOM 1444 C CA . LEU A 1 181 ? -6.200 1.491 21.361 1.00 97.50 181 LEU A CA 1
ATOM 1445 C C . LEU A 1 181 ? -6.328 -0.012 21.078 1.00 97.50 181 LEU A C 1
ATOM 1447 O O . LEU A 1 181 ? -7.380 -0.438 20.605 1.00 97.50 181 LEU A O 1
ATOM 1451 N N . VAL A 1 182 ? -5.301 -0.812 21.380 1.00 97.75 182 VAL A N 1
ATOM 1452 C CA . VAL A 1 182 ? -5.350 -2.274 21.212 1.00 97.75 182 VAL A CA 1
ATOM 1453 C C . VAL A 1 182 ? -6.460 -2.889 22.058 1.00 97.75 182 VAL A C 1
ATOM 1455 O O . VAL A 1 182 ? -7.274 -3.639 21.528 1.00 97.75 182 VAL A O 1
ATOM 1458 N N . GLU A 1 183 ? -6.540 -2.546 23.344 1.00 97.06 183 GLU A N 1
ATOM 1459 C CA . GLU A 1 183 ? -7.588 -3.053 24.240 1.00 97.06 183 GLU A CA 1
ATOM 1460 C C . GLU A 1 183 ? -8.977 -2.703 23.727 1.00 97.06 183 GLU A C 1
ATOM 1462 O O . GLU A 1 183 ? -9.866 -3.546 23.667 1.00 97.06 183 GLU A O 1
ATOM 1467 N N . ARG A 1 184 ? -9.152 -1.456 23.294 1.00 96.44 184 ARG A N 1
ATOM 1468 C CA . ARG A 1 184 ? -10.421 -0.972 22.768 1.00 96.44 184 ARG A CA 1
ATOM 1469 C C . ARG A 1 184 ? -10.806 -1.656 21.452 1.00 96.44 184 ARG A C 1
ATOM 1471 O O . ARG A 1 184 ? -11.978 -1.934 21.226 1.00 96.44 184 ARG A O 1
ATOM 1478 N N . THR A 1 185 ? -9.819 -1.948 20.608 1.00 96.81 185 THR A N 1
ATOM 1479 C CA . THR A 1 185 ? -9.985 -2.711 19.362 1.00 96.81 185 THR A CA 1
ATOM 1480 C C . THR A 1 185 ? -10.411 -4.148 19.660 1.00 96.81 185 THR A C 1
ATOM 1482 O O . THR A 1 185 ? -11.364 -4.647 19.065 1.00 96.81 185 THR A O 1
ATOM 1485 N N . TRP A 1 186 ? -9.755 -4.783 20.632 1.00 96.88 186 TRP A N 1
ATOM 1486 C CA . TRP A 1 186 ? -10.077 -6.130 21.093 1.00 96.88 186 TRP A CA 1
ATOM 1487 C C . TRP A 1 186 ? -11.485 -6.213 21.703 1.00 96.88 186 TRP A C 1
ATOM 1489 O O . TRP A 1 186 ? -12.270 -7.069 21.303 1.00 96.88 186 TRP A O 1
ATOM 1499 N N . LEU A 1 187 ? -11.856 -5.278 22.585 1.00 96.25 187 LEU A N 1
ATOM 1500 C CA . LEU A 1 187 ? -13.194 -5.209 23.194 1.00 96.25 187 LEU A CA 1
ATOM 1501 C C . LEU A 1 187 ? -14.316 -5.028 22.164 1.00 96.25 187 LEU A C 1
ATOM 1503 O O . LEU A 1 187 ? -15.423 -5.528 22.355 1.00 96.25 187 LEU A O 1
ATOM 1507 N N . ALA A 1 188 ? -14.035 -4.340 21.060 1.00 95.75 188 ALA A N 1
ATOM 1508 C CA . ALA A 1 188 ? -14.982 -4.180 19.964 1.00 95.75 188 ALA A CA 1
ATOM 1509 C C . ALA A 1 188 ? -15.116 -5.437 19.076 1.00 95.75 188 ALA A C 1
ATOM 1511 O O . ALA A 1 188 ? -15.927 -5.449 18.152 1.00 95.75 188 ALA A O 1
ATOM 1512 N N . GLY A 1 189 ? -14.350 -6.500 19.345 1.00 95.69 189 GLY A N 1
ATOM 1513 C CA . GLY A 1 189 ? -14.429 -7.787 18.649 1.00 95.69 189 GLY A CA 1
ATOM 1514 C C . GLY A 1 189 ? -13.594 -7.883 17.369 1.00 95.69 189 GLY A C 1
ATOM 1515 O O . GLY A 1 189 ? -13.745 -8.851 16.623 1.00 95.69 189 GLY A O 1
ATOM 1516 N N . ALA A 1 190 ? -12.724 -6.907 17.096 1.00 96.19 190 ALA A N 1
ATOM 1517 C CA . ALA A 1 190 ? -11.837 -6.946 15.935 1.00 96.19 190 ALA A CA 1
ATOM 1518 C C . ALA A 1 190 ? -10.759 -8.033 16.084 1.00 96.19 190 ALA A C 1
ATOM 1520 O O . ALA A 1 190 ? -10.262 -8.297 17.180 1.00 96.19 190 ALA A O 1
ATOM 1521 N N . LYS A 1 191 ? -10.379 -8.657 14.964 1.00 92.06 191 LYS A N 1
ATOM 1522 C CA . LYS A 1 191 ? -9.487 -9.832 14.954 1.00 92.06 191 LYS A CA 1
ATOM 1523 C C . LYS A 1 191 ? -8.007 -9.478 14.952 1.00 92.06 191 LYS A C 1
ATOM 1525 O O . LYS A 1 191 ? -7.173 -10.279 15.386 1.00 92.06 191 LYS A O 1
ATOM 1530 N N . PHE A 1 192 ? -7.672 -8.286 14.465 1.00 98.19 192 PHE A N 1
ATOM 1531 C CA . PHE A 1 192 ? -6.289 -7.867 14.329 1.00 98.19 192 PHE A CA 1
ATOM 1532 C C . PHE A 1 192 ? -6.080 -6.361 14.474 1.00 98.19 192 PHE A C 1
ATOM 1534 O O . PHE A 1 192 ? -6.976 -5.545 14.243 1.00 98.19 192 PHE A O 1
ATOM 1541 N N . ILE A 1 193 ? -4.838 -6.006 14.791 1.00 98.38 193 ILE A N 1
ATOM 1542 C CA . ILE A 1 193 ? -4.307 -4.655 14.682 1.00 98.38 193 ILE A CA 1
ATOM 1543 C C . ILE A 1 193 ? -2.958 -4.666 13.957 1.00 98.38 193 ILE A C 1
ATOM 1545 O O . ILE A 1 193 ? -2.025 -5.382 14.326 1.00 98.38 193 ILE A O 1
ATOM 1549 N N . ASN A 1 194 ? -2.859 -3.837 12.927 1.00 98.31 194 ASN A N 1
ATOM 1550 C CA . ASN A 1 194 ? -1.638 -3.552 12.199 1.00 98.31 194 ASN A CA 1
ATOM 1551 C C . ASN A 1 194 ? -1.021 -2.259 12.735 1.00 98.31 194 ASN A C 1
ATOM 1553 O O . ASN A 1 194 ? -1.658 -1.206 12.779 1.00 98.31 194 ASN A O 1
ATOM 1557 N N . ILE A 1 195 ? 0.235 -2.344 13.144 1.00 98.25 195 ILE A N 1
ATOM 1558 C CA . ILE A 1 195 ? 1.011 -1.247 13.692 1.00 98.25 195 ILE A CA 1
ATOM 1559 C C . ILE A 1 195 ? 2.142 -0.957 12.710 1.00 98.25 195 ILE A C 1
ATOM 1561 O O . ILE A 1 195 ? 3.131 -1.686 12.643 1.00 98.25 195 ILE A O 1
ATOM 1565 N N . ASN A 1 196 ? 1.995 0.107 11.935 1.00 97.44 196 ASN A N 1
ATOM 1566 C CA . ASN A 1 196 ? 2.995 0.489 10.948 1.00 97.44 196 ASN A CA 1
ATOM 1567 C C . ASN A 1 196 ? 4.114 1.278 11.633 1.00 97.44 196 ASN A C 1
ATOM 1569 O O . ASN A 1 196 ? 3.858 2.154 12.462 1.00 97.44 196 ASN A O 1
ATOM 1573 N N . GLU A 1 197 ? 5.364 0.995 11.294 1.00 97.12 197 GLU A N 1
ATOM 1574 C CA . GLU A 1 197 ? 6.463 1.884 11.646 1.00 97.12 197 GLU A CA 1
ATOM 1575 C C . GLU A 1 197 ? 6.219 3.248 10.986 1.00 97.12 197 GLU A C 1
ATOM 1577 O O . GLU A 1 197 ? 5.820 3.344 9.827 1.00 97.12 197 GLU A O 1
ATOM 1582 N N . LEU A 1 198 ? 6.393 4.317 11.755 1.00 97.44 198 LEU A N 1
ATOM 1583 C CA . LEU A 1 198 ? 6.065 5.668 11.342 1.00 97.44 198 LEU A CA 1
ATOM 1584 C C . LEU A 1 198 ? 7.017 6.114 10.232 1.00 97.44 198 LEU A C 1
ATOM 1586 O O . LEU A 1 198 ? 8.189 6.399 10.485 1.00 97.44 198 LEU A O 1
ATOM 1590 N N . GLU A 1 199 ? 6.471 6.211 9.026 1.00 95.44 199 GLU A N 1
ATOM 1591 C CA . GLU A 1 199 ? 7.127 6.780 7.854 1.00 95.44 199 GLU A CA 1
ATOM 1592 C C . GLU A 1 199 ? 7.194 8.313 7.926 1.00 95.44 199 GLU A C 1
ATOM 1594 O O . GLU A 1 199 ? 6.343 8.985 8.526 1.00 95.44 199 GLU A O 1
ATOM 1599 N N . TYR A 1 200 ? 8.178 8.883 7.236 1.00 93.94 200 TYR A N 1
ATOM 1600 C CA . TYR A 1 200 ? 8.200 10.309 6.934 1.00 93.94 200 TYR A CA 1
ATOM 1601 C C . TYR A 1 200 ? 8.408 10.552 5.438 1.00 93.94 200 TYR A C 1
ATOM 1603 O O . TYR A 1 200 ? 8.987 9.741 4.726 1.00 93.94 200 TYR A O 1
ATOM 1611 N N . SER A 1 201 ? 7.910 11.691 4.975 1.00 91.88 201 SER A N 1
ATOM 1612 C CA . SER A 1 201 ? 8.065 12.215 3.622 1.00 91.88 201 SER A CA 1
ATOM 1613 C C . SER A 1 201 ? 8.315 13.718 3.703 1.00 91.88 201 SER A C 1
ATOM 1615 O O . SER A 1 201 ? 8.152 14.336 4.759 1.00 91.88 201 SER A O 1
ATOM 1617 N N . GLU A 1 202 ? 8.628 14.341 2.572 1.00 91.75 202 GLU A N 1
ATOM 1618 C CA . GLU A 1 202 ? 8.783 15.796 2.467 1.00 91.75 202 GLU A CA 1
ATOM 1619 C C . GLU A 1 202 ? 7.575 16.561 3.037 1.00 91.75 202 GLU A C 1
ATOM 1621 O O . GLU A 1 202 ? 7.718 17.599 3.681 1.00 91.75 202 GLU A O 1
ATOM 1626 N N . THR A 1 203 ? 6.369 16.009 2.881 1.00 92.62 203 THR A N 1
ATOM 1627 C CA . THR A 1 203 ? 5.118 16.695 3.227 1.00 92.62 203 THR A CA 1
ATOM 1628 C C . THR A 1 203 ? 4.736 16.639 4.710 1.00 92.62 203 THR A C 1
ATOM 1630 O O . THR A 1 203 ? 3.841 17.381 5.136 1.00 92.62 203 THR A O 1
ATOM 1633 N N . ASN A 1 204 ? 5.349 15.749 5.500 1.00 95.69 204 ASN A N 1
ATOM 1634 C CA . ASN A 1 204 ? 5.088 15.620 6.940 1.00 95.69 204 ASN A CA 1
ATOM 1635 C C . ASN A 1 204 ? 6.323 15.903 7.805 1.00 95.69 204 ASN A C 1
ATOM 1637 O O . ASN A 1 204 ? 6.163 16.174 8.996 1.00 95.69 204 ASN A O 1
ATOM 1641 N N . LEU A 1 205 ? 7.522 15.930 7.215 1.00 95.62 205 LEU A N 1
ATOM 1642 C CA . LEU A 1 205 ? 8.793 16.094 7.915 1.00 95.62 205 LEU A CA 1
ATOM 1643 C C . LEU A 1 205 ? 8.794 17.290 8.876 1.00 95.62 205 LEU A C 1
ATOM 1645 O O . LEU A 1 205 ? 9.055 17.121 10.065 1.00 95.62 205 LEU A O 1
ATOM 1649 N N . ALA A 1 206 ? 8.415 18.482 8.406 1.00 96.38 206 ALA A N 1
ATOM 1650 C CA . ALA A 1 206 ? 8.381 19.680 9.249 1.00 96.38 206 ALA A CA 1
ATOM 1651 C C . ALA A 1 206 ? 7.454 19.517 10.473 1.00 96.38 206 ALA A C 1
ATOM 1653 O O . ALA A 1 206 ? 7.808 19.890 11.591 1.00 96.38 206 ALA A O 1
ATOM 1654 N N . LYS A 1 207 ? 6.279 18.898 10.290 1.00 97.12 207 LYS A N 1
ATOM 1655 C CA . LYS A 1 207 ? 5.306 18.671 11.373 1.00 97.12 207 LYS A CA 1
ATOM 1656 C C . LYS A 1 207 ? 5.804 17.651 12.397 1.00 97.12 207 LYS A C 1
ATOM 1658 O O . LYS A 1 207 ? 5.434 17.766 13.570 1.00 97.12 207 LYS A O 1
ATOM 1663 N N . LEU A 1 208 ? 6.598 16.671 11.960 1.00 97.12 208 LEU A N 1
ATOM 1664 C CA . LEU A 1 208 ? 7.248 15.681 12.819 1.00 97.12 208 LEU A CA 1
ATOM 1665 C C . LEU A 1 208 ? 8.380 16.325 13.635 1.00 97.12 208 LEU A C 1
ATOM 1667 O O . LEU A 1 208 ? 8.401 16.172 14.856 1.00 97.12 208 LEU A O 1
ATOM 1671 N N . LEU A 1 209 ? 9.247 17.116 12.991 1.00 97.06 209 LEU A N 1
ATOM 1672 C CA . LEU A 1 209 ? 10.372 17.802 13.643 1.00 97.06 209 LEU A CA 1
ATOM 1673 C C . LEU A 1 209 ? 9.912 18.776 14.735 1.00 97.06 209 LEU A C 1
ATOM 1675 O O . LEU A 1 209 ? 10.434 18.738 15.846 1.00 97.06 209 LEU A O 1
ATOM 1679 N N . ILE A 1 210 ? 8.879 19.584 14.468 1.00 97.62 210 ILE A N 1
ATOM 1680 C CA . ILE A 1 210 ? 8.297 20.515 15.458 1.00 97.62 210 ILE A CA 1
ATOM 1681 C C . ILE A 1 210 ? 7.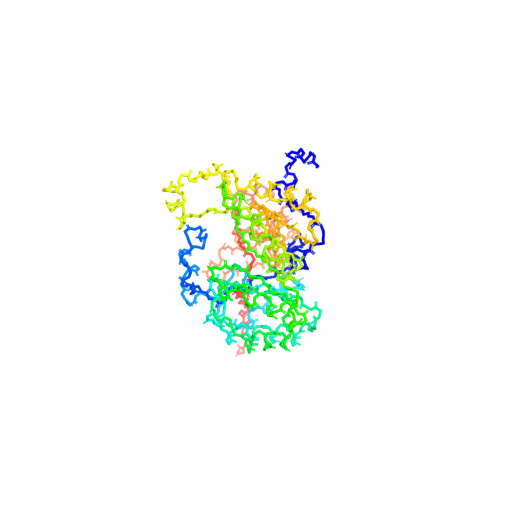760 19.772 16.697 1.00 97.62 210 ILE A C 1
ATOM 1683 O O . ILE A 1 210 ? 7.683 20.339 17.783 1.00 97.62 210 ILE A O 1
ATOM 1687 N N . ARG A 1 211 ? 7.407 18.488 16.561 1.00 97.00 211 ARG A N 1
ATOM 1688 C CA . ARG A 1 211 ? 6.944 17.624 17.661 1.00 97.00 211 ARG A CA 1
ATOM 1689 C C . ARG A 1 211 ? 8.080 16.862 18.351 1.00 97.00 211 ARG A C 1
ATOM 1691 O O . ARG A 1 211 ? 7.804 15.988 19.165 1.00 97.00 211 ARG A O 1
ATOM 1698 N N . GLY A 1 212 ? 9.336 17.157 18.015 1.00 96.88 212 GLY A N 1
ATOM 1699 C CA . GLY A 1 212 ? 10.517 16.504 18.581 1.00 96.88 212 GLY A CA 1
ATOM 1700 C C . GLY A 1 212 ? 10.784 15.095 18.043 1.00 96.88 212 GLY A C 1
ATOM 1701 O O . GLY A 1 212 ? 11.647 14.395 18.572 1.00 96.88 212 GLY A O 1
ATOM 1702 N N . LEU A 1 213 ? 10.066 14.663 17.001 1.00 97.50 213 LEU A N 1
ATOM 1703 C CA . LEU A 1 213 ? 10.276 13.362 16.372 1.00 97.50 213 LEU A CA 1
ATOM 1704 C C . LEU A 1 213 ? 11.468 13.428 15.414 1.00 97.50 213 LEU A C 1
ATOM 1706 O O . LEU A 1 213 ? 11.609 14.387 14.657 1.00 97.50 213 LEU A O 1
ATOM 1710 N N . LYS A 1 214 ? 12.320 12.399 15.442 1.00 96.44 214 LYS A N 1
ATOM 1711 C CA . LYS A 1 214 ? 13.591 12.374 14.707 1.00 96.44 214 LYS A CA 1
ATOM 1712 C C . LYS A 1 214 ? 13.553 11.345 13.572 1.00 96.44 214 LYS A C 1
ATOM 1714 O O . LYS A 1 214 ? 13.507 10.148 13.861 1.00 96.44 214 LYS A O 1
ATOM 1719 N N . PRO A 1 215 ? 13.577 11.776 12.302 1.00 95.31 215 PRO A N 1
ATOM 1720 C CA . PRO A 1 215 ? 13.778 10.887 11.162 1.00 95.31 215 PRO A CA 1
ATOM 1721 C C . PRO A 1 215 ? 15.096 10.115 11.273 1.00 95.31 215 PRO A C 1
ATOM 1723 O O . PRO A 1 215 ? 16.098 10.655 11.747 1.00 95.31 215 PRO A O 1
ATOM 1726 N N . ALA A 1 216 ? 15.112 8.865 10.824 1.00 93.62 216 ALA A N 1
ATOM 1727 C CA . ALA A 1 216 ? 16.337 8.089 10.705 1.00 93.62 216 ALA A CA 1
ATOM 1728 C C . ALA A 1 216 ? 17.076 8.467 9.411 1.00 93.62 216 ALA A C 1
ATOM 1730 O O . ALA A 1 216 ? 16.518 8.380 8.320 1.00 93.62 216 ALA A O 1
ATOM 1731 N N . ALA A 1 217 ? 18.342 8.875 9.520 1.00 89.88 217 ALA A N 1
ATOM 1732 C CA . ALA A 1 217 ? 19.132 9.295 8.364 1.00 89.88 217 ALA A CA 1
ATOM 1733 C C . ALA A 1 217 ? 19.257 8.168 7.319 1.00 89.88 217 ALA A C 1
ATOM 1735 O O . ALA A 1 217 ? 19.659 7.051 7.646 1.00 89.88 217 ALA A O 1
ATOM 1736 N N . GLY A 1 218 ? 18.905 8.470 6.064 1.00 88.00 218 GLY A N 1
ATOM 1737 C CA . GLY A 1 218 ? 18.974 7.522 4.945 1.00 88.00 218 GLY A CA 1
ATOM 1738 C C . GLY A 1 218 ? 17.992 6.347 5.036 1.00 88.00 218 GLY A C 1
ATOM 1739 O O . GLY A 1 218 ? 18.201 5.330 4.375 1.00 88.00 218 GLY A O 1
ATOM 1740 N N . LYS A 1 219 ? 16.954 6.439 5.876 1.00 90.81 219 LYS A N 1
ATOM 1741 C CA . LYS A 1 219 ? 15.955 5.382 6.081 1.00 90.81 219 LYS A CA 1
ATOM 1742 C C . LYS A 1 219 ? 14.539 5.967 6.039 1.00 90.81 219 LYS A C 1
ATOM 1744 O O . LYS A 1 219 ? 14.364 7.112 6.431 1.00 90.81 219 LYS A O 1
ATOM 1749 N N . PRO A 1 220 ? 13.511 5.198 5.642 1.00 91.69 220 PRO A N 1
ATOM 1750 C CA . PRO A 1 220 ? 12.156 5.720 5.445 1.00 91.69 220 PRO A CA 1
ATOM 1751 C C . PRO A 1 220 ? 11.314 5.803 6.735 1.00 91.69 220 PRO A C 1
ATOM 1753 O O . PRO A 1 220 ? 10.091 5.799 6.661 1.00 91.69 220 PRO A O 1
ATOM 1756 N N . TYR A 1 221 ? 11.920 5.846 7.929 1.00 94.81 221 TYR A N 1
ATOM 1757 C CA . TYR A 1 221 ? 11.192 5.796 9.208 1.00 94.81 221 TYR A CA 1
ATOM 1758 C C . TYR A 1 221 ? 11.682 6.801 10.251 1.00 94.81 221 TYR A C 1
ATOM 1760 O O . TYR A 1 221 ? 12.774 7.359 10.164 1.00 94.81 221 TYR A O 1
ATOM 1768 N N . VAL A 1 222 ? 10.867 7.001 11.286 1.00 97.06 222 VAL A N 1
ATOM 1769 C CA . VAL A 1 222 ? 11.170 7.816 12.467 1.00 97.06 222 VAL A CA 1
ATOM 1770 C C . VAL A 1 222 ? 11.736 6.946 13.597 1.00 97.06 222 VAL A C 1
ATOM 1772 O O . VAL A 1 222 ? 11.189 5.891 13.926 1.00 97.06 222 VAL A O 1
ATOM 1775 N N . LEU A 1 223 ? 12.824 7.402 14.224 1.00 96.94 223 LEU A N 1
ATOM 1776 C CA . LEU A 1 223 ? 13.489 6.720 15.338 1.00 96.94 223 LEU A CA 1
ATOM 1777 C C . LEU A 1 223 ? 12.536 6.510 16.528 1.00 96.94 223 LEU A C 1
ATOM 1779 O O . LEU A 1 223 ? 11.774 7.409 16.887 1.00 96.94 223 LEU A O 1
ATOM 1783 N N . GLY A 1 224 ? 12.595 5.335 17.161 1.00 96.75 224 GLY A N 1
ATOM 1784 C CA . GLY A 1 224 ? 11.756 4.983 18.314 1.00 96.75 224 GLY A CA 1
ATOM 1785 C C . GLY A 1 224 ? 10.373 4.430 17.951 1.00 96.75 224 GLY A C 1
ATOM 1786 O O . GLY A 1 224 ? 9.634 3.990 18.837 1.00 96.75 224 GLY A O 1
ATOM 1787 N N . SER A 1 225 ? 9.986 4.464 16.671 1.00 97.69 225 SER A N 1
ATOM 1788 C CA . SER A 1 225 ? 8.666 4.008 16.228 1.00 97.69 225 SER A CA 1
ATOM 1789 C C . SER A 1 225 ? 8.517 2.492 16.354 1.00 97.69 225 SER A C 1
ATOM 1791 O O . SER A 1 225 ? 7.572 2.003 16.975 1.00 97.69 225 SER A O 1
ATOM 1793 N N . PHE A 1 226 ? 9.482 1.737 15.835 1.00 96.31 226 PHE A N 1
ATOM 1794 C CA . PHE A 1 226 ? 9.455 0.281 15.909 1.00 96.31 226 PHE A CA 1
ATOM 1795 C C . PHE A 1 226 ? 9.602 -0.228 17.340 1.00 96.31 226 PHE A C 1
ATOM 1797 O O . PHE A 1 226 ? 8.927 -1.174 17.732 1.00 96.31 226 PHE A O 1
ATOM 1804 N N . GLU A 1 227 ? 10.423 0.431 18.157 1.00 96.12 227 GLU A N 1
ATOM 1805 C CA . GLU A 1 227 ? 10.564 0.126 19.580 1.00 96.12 227 GLU A CA 1
ATOM 1806 C C . GLU A 1 227 ? 9.237 0.320 20.322 1.00 96.12 227 GLU A C 1
ATOM 1808 O O . GLU A 1 227 ? 8.861 -0.529 21.134 1.00 96.12 227 GLU A O 1
ATOM 1813 N N . THR A 1 228 ? 8.497 1.385 19.991 1.00 98.00 228 THR A N 1
ATOM 1814 C CA . THR A 1 228 ? 7.144 1.629 20.515 1.00 98.00 228 THR A CA 1
ATOM 1815 C C . THR A 1 228 ? 6.194 0.499 20.108 1.00 98.00 228 THR A C 1
ATOM 1817 O O . THR A 1 228 ? 5.484 -0.041 20.955 1.00 98.00 228 THR A O 1
ATOM 1820 N N . ALA A 1 229 ? 6.211 0.081 18.838 1.00 97.75 229 ALA A N 1
ATOM 1821 C CA . ALA A 1 229 ? 5.391 -1.033 18.357 1.00 97.75 229 ALA A CA 1
ATOM 1822 C C . ALA A 1 229 ? 5.732 -2.358 19.068 1.00 97.75 229 ALA A C 1
ATOM 1824 O O . ALA A 1 229 ? 4.839 -3.092 19.488 1.00 97.75 229 ALA A O 1
ATOM 1825 N N . LEU A 1 230 ? 7.023 -2.642 19.275 1.00 97.06 230 LEU A N 1
ATOM 1826 C CA . LEU A 1 230 ? 7.486 -3.830 19.997 1.00 97.06 230 LEU A CA 1
ATOM 1827 C C . LEU A 1 230 ? 7.071 -3.822 21.473 1.00 97.06 230 LEU A C 1
ATOM 1829 O O . LEU A 1 230 ? 6.771 -4.879 22.025 1.00 97.06 230 LEU A O 1
ATOM 1833 N N . GLN A 1 231 ? 7.072 -2.658 22.129 1.00 97.81 231 GLN A N 1
ATOM 1834 C CA . GLN A 1 231 ? 6.574 -2.519 23.501 1.00 97.81 231 GLN A CA 1
ATOM 1835 C C . GLN A 1 231 ? 5.083 -2.859 23.587 1.00 97.81 231 GLN A C 1
ATOM 1837 O O . GLN A 1 231 ? 4.673 -3.563 24.505 1.00 97.81 231 GLN A O 1
ATOM 1842 N N . VAL A 1 232 ? 4.290 -2.433 22.603 1.00 97.88 232 VAL A N 1
ATOM 1843 C CA . VAL A 1 232 ? 2.862 -2.768 22.526 1.00 97.88 232 VAL A CA 1
ATOM 1844 C C . VAL A 1 232 ? 2.643 -4.254 22.259 1.00 97.88 232 VAL A C 1
ATOM 1846 O O . VAL A 1 232 ? 1.791 -4.865 22.894 1.00 97.88 232 VAL A O 1
ATOM 1849 N N . LEU A 1 233 ? 3.430 -4.868 21.375 1.00 97.19 233 LEU A N 1
ATOM 1850 C CA . LEU A 1 233 ? 3.354 -6.311 21.143 1.00 97.19 233 LEU A CA 1
ATOM 1851 C C . LEU A 1 233 ? 3.630 -7.107 22.430 1.00 97.19 233 LEU A C 1
ATOM 1853 O O . LEU A 1 233 ? 2.871 -8.016 22.754 1.00 97.19 233 LEU A O 1
ATOM 1857 N N . ARG A 1 234 ? 4.658 -6.720 23.201 1.00 96.94 234 ARG A N 1
ATOM 1858 C CA . ARG A 1 234 ? 4.945 -7.328 24.513 1.00 96.94 234 ARG A CA 1
ATOM 1859 C C . ARG A 1 234 ? 3.805 -7.133 25.503 1.00 96.94 234 ARG A C 1
ATOM 1861 O O . ARG A 1 234 ? 3.424 -8.085 26.167 1.00 96.94 234 ARG A O 1
ATOM 1868 N N . TYR A 1 235 ? 3.214 -5.941 25.548 1.00 97.44 235 TYR A N 1
ATOM 1869 C CA . TYR A 1 235 ? 2.042 -5.678 26.383 1.00 97.44 235 TYR A CA 1
ATOM 1870 C C . TYR A 1 235 ? 0.887 -6.643 26.079 1.00 97.44 235 TYR A C 1
ATOM 1872 O O . TYR A 1 235 ? 0.276 -7.196 26.990 1.00 97.44 235 TYR A O 1
ATOM 1880 N N . VAL A 1 236 ? 0.607 -6.876 24.794 1.00 97.00 236 VAL A N 1
ATOM 1881 C CA . VAL A 1 236 ? -0.436 -7.811 24.345 1.00 97.00 236 VAL A CA 1
ATOM 1882 C C . VAL A 1 236 ? -0.125 -9.249 24.763 1.00 97.00 236 VAL A C 1
ATOM 1884 O O . VAL A 1 236 ? -1.035 -9.967 25.177 1.00 97.00 236 VAL A O 1
ATOM 1887 N N . GLU A 1 237 ? 1.143 -9.665 24.679 1.00 95.75 237 GLU A N 1
ATOM 1888 C CA . GLU A 1 237 ? 1.605 -10.975 25.158 1.00 95.75 237 GLU A CA 1
ATOM 1889 C C . GLU A 1 237 ? 1.437 -11.118 26.675 1.00 95.75 237 GLU A C 1
ATOM 1891 O O . GLU A 1 237 ? 0.837 -12.088 27.130 1.00 95.75 237 GLU A O 1
ATOM 1896 N N . GLU A 1 238 ? 1.913 -10.140 27.448 1.00 96.69 238 GLU A N 1
ATOM 1897 C CA . GLU A 1 238 ? 1.868 -10.131 28.916 1.00 96.69 238 GLU A CA 1
ATOM 1898 C C . GLU A 1 238 ? 0.433 -10.116 29.456 1.00 96.69 238 GLU A C 1
ATOM 1900 O O . GLU A 1 238 ? 0.132 -10.778 30.448 1.00 96.69 238 GLU A O 1
ATOM 1905 N N . LYS A 1 239 ? -0.471 -9.387 28.793 1.00 96.44 239 LYS A N 1
ATOM 1906 C CA . LYS A 1 239 ? -1.901 -9.356 29.134 1.00 96.44 239 LYS A CA 1
ATOM 1907 C C . LYS A 1 239 ? -2.681 -10.566 28.626 1.00 96.44 239 LYS A C 1
ATOM 1909 O O . LYS A 1 239 ? -3.827 -10.737 29.030 1.00 96.44 239 LYS A O 1
ATOM 1914 N N . GLY A 1 240 ? -2.103 -11.371 27.735 1.00 95.00 240 GLY A N 1
ATOM 1915 C CA . GLY A 1 240 ? -2.779 -12.523 27.143 1.00 95.00 240 GLY A CA 1
ATOM 1916 C C . GLY A 1 240 ? -4.006 -12.158 26.299 1.00 95.00 240 GLY A C 1
ATOM 1917 O O . GLY A 1 240 ? -4.933 -12.957 26.219 1.00 95.00 240 GLY A O 1
ATOM 1918 N N . LEU A 1 241 ? -4.042 -10.971 25.677 1.00 94.94 241 LEU A N 1
ATOM 1919 C CA . LEU A 1 241 ? -5.205 -10.551 24.880 1.00 94.94 241 LEU A CA 1
ATOM 1920 C C . LEU A 1 241 ? -5.344 -11.440 23.640 1.00 94.94 241 LEU A C 1
ATOM 1922 O O . LEU A 1 241 ? -4.357 -11.691 22.951 1.00 94.94 241 LEU A O 1
ATOM 1926 N N . ASP A 1 242 ? -6.551 -11.886 23.308 1.00 95.31 242 ASP A N 1
ATOM 1927 C CA . ASP A 1 242 ? -6.797 -12.690 22.104 1.00 95.31 242 ASP A CA 1
ATOM 1928 C C . ASP A 1 242 ? -7.044 -11.795 20.878 1.00 95.31 242 ASP A C 1
ATOM 1930 O O . ASP A 1 242 ? -8.163 -11.621 20.403 1.00 95.31 242 ASP A O 1
ATOM 1934 N N . ILE A 1 243 ? -5.976 -11.139 20.419 1.00 96.44 243 ILE A N 1
ATOM 1935 C CA . ILE A 1 243 ? -5.952 -10.310 19.211 1.00 96.44 243 ILE A CA 1
ATOM 1936 C C . ILE A 1 243 ? -4.637 -10.525 18.461 1.00 96.44 243 ILE A C 1
ATOM 1938 O O . ILE A 1 243 ? -3.559 -10.609 19.067 1.00 96.44 243 ILE A O 1
ATOM 1942 N N . SER A 1 244 ? -4.716 -10.607 17.133 1.00 97.81 244 SER A N 1
ATOM 1943 C CA . SER A 1 244 ? -3.519 -10.681 16.295 1.00 97.81 244 SER A CA 1
ATOM 1944 C C . SER A 1 244 ? -2.888 -9.298 16.159 1.00 97.81 244 SER A C 1
ATOM 1946 O O . SER A 1 244 ? -3.575 -8.306 15.928 1.00 97.81 244 SER A O 1
ATOM 1948 N N . VAL A 1 245 ? -1.571 -9.212 16.295 1.00 98.00 245 VAL A N 1
ATOM 1949 C CA . VAL A 1 245 ? -0.832 -7.949 16.180 1.00 98.00 245 VAL A CA 1
ATOM 1950 C C . VAL A 1 245 ? 0.219 -8.124 15.109 1.00 98.00 245 VAL A C 1
ATOM 1952 O O . VAL A 1 245 ? 1.015 -9.053 15.196 1.00 98.00 245 VAL A O 1
ATOM 1955 N N . HIS A 1 246 ? 0.249 -7.234 14.125 1.00 97.62 246 HIS A N 1
ATOM 1956 C CA . HIS A 1 246 ? 1.265 -7.221 13.079 1.00 97.62 246 HIS A CA 1
ATOM 1957 C C . HIS A 1 246 ? 1.993 -5.881 13.078 1.00 97.62 246 HIS A C 1
ATOM 1959 O O . HIS A 1 246 ? 1.367 -4.837 12.951 1.00 97.62 246 HIS A O 1
ATOM 1965 N N . ILE A 1 247 ? 3.315 -5.909 13.203 1.00 97.69 247 ILE A N 1
ATOM 1966 C CA . ILE A 1 247 ? 4.184 -4.744 13.080 1.00 97.69 247 ILE A CA 1
ATOM 1967 C C . ILE A 1 247 ? 4.757 -4.730 11.667 1.00 97.69 247 ILE A C 1
ATOM 1969 O O . ILE A 1 247 ? 5.574 -5.592 11.338 1.00 97.69 247 ILE A O 1
ATOM 1973 N N . CYS A 1 248 ? 4.362 -3.742 10.865 1.00 96.12 248 CYS A N 1
ATOM 1974 C CA . CYS A 1 248 ? 4.852 -3.559 9.501 1.00 96.12 248 CYS A CA 1
ATOM 1975 C C . CYS A 1 248 ? 5.977 -2.508 9.483 1.00 96.12 248 CYS A C 1
ATOM 1977 O O . CYS A 1 248 ? 5.701 -1.335 9.744 1.00 96.12 248 CYS A O 1
ATOM 1979 N N . PRO A 1 249 ? 7.237 -2.876 9.194 1.00 95.50 249 PRO A N 1
ATOM 1980 C CA . PRO A 1 249 ? 8.329 -1.916 9.068 1.00 95.50 249 PRO A CA 1
ATOM 1981 C C . PRO A 1 249 ? 8.131 -0.994 7.866 1.00 95.50 249 PRO A C 1
ATOM 1983 O O . PRO A 1 249 ? 7.571 -1.407 6.854 1.00 95.50 249 PRO A O 1
ATOM 1986 N N . ALA A 1 250 ? 8.670 0.221 7.921 1.00 93.12 250 ALA A N 1
ATOM 1987 C CA . ALA A 1 250 ? 8.572 1.158 6.801 1.00 93.12 250 ALA A CA 1
ATOM 1988 C C . ALA A 1 250 ? 9.360 0.659 5.577 1.00 93.12 250 ALA A C 1
ATOM 1990 O O . ALA A 1 250 ? 8.913 0.766 4.439 1.00 93.12 250 ALA A O 1
ATOM 1991 N N . VAL A 1 251 ? 10.523 0.041 5.820 1.00 91.56 251 VAL A N 1
ATOM 1992 C CA . VAL A 1 251 ? 11.418 -0.490 4.774 1.00 91.56 251 VAL A CA 1
ATOM 1993 C C . VAL A 1 251 ? 10.758 -1.612 3.964 1.00 91.56 251 VAL A C 1
ATOM 1995 O O . VAL A 1 251 ? 11.084 -1.797 2.794 1.00 91.56 251 VAL A O 1
ATOM 1998 N N . PHE A 1 252 ? 9.820 -2.352 4.566 1.00 90.56 252 PHE A N 1
ATOM 1999 C CA . PHE A 1 252 ? 9.115 -3.465 3.928 1.00 90.56 252 PHE A CA 1
ATOM 2000 C C . PHE A 1 252 ? 8.434 -3.057 2.614 1.00 90.56 252 PHE A C 1
ATOM 2002 O O . PHE A 1 252 ? 8.466 -3.804 1.632 1.00 90.56 252 PHE A O 1
ATOM 2009 N N . LYS A 1 253 ? 7.830 -1.865 2.602 1.00 85.88 253 LYS A N 1
ATOM 2010 C CA . LYS A 1 253 ? 7.026 -1.360 1.492 1.00 85.88 253 LYS A CA 1
ATOM 2011 C C . LYS A 1 253 ? 7.831 -1.267 0.199 1.00 85.88 253 LYS A C 1
ATOM 2013 O O . LYS A 1 253 ? 7.395 -1.792 -0.820 1.00 85.88 253 LYS A O 1
ATOM 2018 N N . ASP A 1 254 ? 9.030 -0.699 0.259 1.00 82.81 254 ASP A N 1
ATOM 2019 C CA . ASP A 1 254 ? 9.872 -0.529 -0.928 1.00 82.81 254 ASP A CA 1
ATOM 2020 C C . ASP A 1 254 ? 10.713 -1.784 -1.197 1.00 82.81 254 ASP A C 1
ATOM 2022 O O . ASP A 1 254 ? 10.784 -2.274 -2.325 1.00 82.81 254 ASP A O 1
ATOM 2026 N N . ALA A 1 255 ? 11.313 -2.360 -0.148 1.00 85.94 255 ALA A N 1
ATOM 2027 C CA . ALA A 1 255 ? 12.264 -3.463 -0.288 1.00 85.94 255 ALA A CA 1
ATOM 2028 C C . ALA A 1 255 ? 11.612 -4.794 -0.691 1.00 85.94 255 ALA A C 1
ATOM 2030 O O . ALA A 1 255 ? 12.274 -5.642 -1.299 1.00 85.94 255 ALA A O 1
ATOM 2031 N N . VAL A 1 256 ? 10.339 -4.995 -0.334 1.00 88.44 256 VAL A N 1
ATOM 2032 C CA . VAL A 1 256 ? 9.614 -6.253 -0.551 1.00 88.44 256 VAL A CA 1
ATOM 2033 C C . VAL A 1 256 ? 8.347 -6.014 -1.356 1.00 88.44 256 VAL A C 1
ATOM 2035 O O . VAL A 1 256 ? 8.243 -6.517 -2.471 1.00 88.44 256 VAL A O 1
ATOM 2038 N N . GLN A 1 257 ? 7.391 -5.253 -0.820 1.00 89.75 257 GLN A N 1
ATOM 2039 C CA . GLN A 1 257 ? 6.054 -5.154 -1.407 1.00 89.75 257 GLN A CA 1
ATOM 2040 C C . GLN A 1 257 ? 6.094 -4.574 -2.835 1.00 89.75 257 GLN A C 1
ATOM 2042 O O . GLN A 1 257 ? 5.629 -5.226 -3.770 1.00 89.75 257 GLN A O 1
ATOM 2047 N N . MET A 1 258 ? 6.655 -3.375 -3.011 1.00 90.12 258 MET A N 1
ATOM 2048 C CA . MET A 1 258 ? 6.758 -2.693 -4.305 1.00 90.12 258 MET A CA 1
ATOM 2049 C C . MET A 1 258 ? 7.667 -3.464 -5.259 1.00 90.12 258 MET A C 1
ATOM 2051 O O . MET A 1 258 ? 7.265 -3.766 -6.379 1.00 90.12 258 MET A O 1
ATOM 2055 N N . ARG A 1 259 ? 8.860 -3.860 -4.801 1.00 91.19 259 ARG A N 1
ATOM 2056 C CA . ARG A 1 259 ? 9.817 -4.610 -5.622 1.00 91.19 259 ARG A CA 1
ATOM 2057 C C . ARG A 1 259 ? 9.224 -5.900 -6.193 1.00 91.19 259 ARG A C 1
ATOM 2059 O O . ARG A 1 259 ? 9.399 -6.175 -7.376 1.00 91.19 259 ARG A O 1
ATOM 2066 N N . LEU A 1 260 ? 8.524 -6.697 -5.383 1.00 94.25 260 LEU A N 1
ATOM 2067 C CA . LEU A 1 260 ? 7.915 -7.940 -5.864 1.00 94.25 260 LEU A CA 1
ATOM 2068 C C . LEU A 1 260 ? 6.814 -7.671 -6.894 1.00 94.25 260 LEU A C 1
ATOM 2070 O O . LEU A 1 260 ? 6.761 -8.382 -7.895 1.00 94.25 260 LEU A O 1
ATOM 2074 N N . ARG A 1 261 ? 5.972 -6.647 -6.690 1.00 93.81 261 ARG A N 1
ATOM 2075 C CA . ARG A 1 261 ? 4.979 -6.249 -7.700 1.00 93.81 261 ARG A CA 1
ATOM 2076 C C . ARG A 1 261 ? 5.639 -5.828 -9.006 1.00 93.81 261 ARG A C 1
ATOM 2078 O O . ARG A 1 261 ? 5.245 -6.328 -10.052 1.00 93.81 261 ARG A O 1
ATOM 2085 N N . LEU A 1 262 ? 6.662 -4.974 -8.937 1.00 91.94 262 LEU A N 1
ATOM 2086 C CA . LEU A 1 262 ? 7.388 -4.495 -10.111 1.00 91.94 262 LEU A CA 1
ATOM 2087 C C . LEU A 1 262 ? 8.031 -5.640 -10.887 1.00 91.94 262 LEU A C 1
ATOM 2089 O O . LEU A 1 262 ? 7.869 -5.707 -12.096 1.00 91.94 262 LEU A O 1
ATOM 2093 N N . ILE A 1 263 ? 8.684 -6.589 -10.208 1.00 94.75 263 ILE A N 1
ATOM 2094 C CA . ILE A 1 263 ? 9.258 -7.771 -10.869 1.00 94.75 263 ILE A CA 1
ATOM 2095 C C . ILE A 1 263 ? 8.169 -8.579 -11.580 1.00 94.75 263 ILE A C 1
ATOM 2097 O O . ILE A 1 263 ? 8.352 -8.965 -12.731 1.00 94.75 263 ILE A O 1
ATOM 2101 N N . ARG A 1 264 ? 7.033 -8.835 -10.919 1.00 94.94 264 ARG A N 1
ATOM 2102 C CA . ARG A 1 264 ? 5.922 -9.592 -11.519 1.00 94.94 264 ARG A CA 1
ATOM 2103 C C . ARG A 1 264 ? 5.361 -8.875 -12.744 1.00 94.94 264 ARG A C 1
ATOM 2105 O O . ARG A 1 264 ? 5.240 -9.499 -13.792 1.00 94.94 264 ARG A O 1
ATOM 2112 N N . LYS A 1 265 ? 5.117 -7.570 -12.614 1.00 94.12 265 LYS A N 1
ATOM 2113 C CA . LYS A 1 265 ? 4.656 -6.705 -13.698 1.00 94.12 265 LYS A CA 1
ATOM 2114 C C . LYS A 1 265 ? 5.639 -6.708 -14.863 1.00 94.12 265 LYS A C 1
ATOM 2116 O O . LYS A 1 265 ? 5.250 -7.017 -15.977 1.00 94.12 265 LYS A O 1
ATOM 2121 N N . ALA A 1 266 ? 6.921 -6.463 -14.602 1.00 93.00 266 ALA A N 1
ATOM 2122 C CA . ALA A 1 266 ? 7.965 -6.458 -15.619 1.00 93.00 266 ALA A CA 1
ATOM 2123 C C . ALA A 1 266 ? 8.066 -7.796 -16.357 1.00 93.00 266 ALA A C 1
ATOM 2125 O O . ALA A 1 266 ? 8.167 -7.800 -17.577 1.00 93.00 266 ALA A O 1
ATOM 2126 N N . LEU A 1 267 ? 7.978 -8.930 -15.656 1.00 93.50 267 LEU A N 1
ATOM 2127 C CA . LEU A 1 267 ? 7.974 -10.250 -16.296 1.00 93.50 267 LEU A CA 1
ATOM 2128 C C . LEU A 1 267 ? 6.763 -10.468 -17.213 1.00 93.50 267 LEU A C 1
ATOM 2130 O O . LEU A 1 267 ? 6.891 -11.175 -18.208 1.00 93.50 267 LEU A O 1
ATOM 2134 N N . ALA A 1 268 ? 5.610 -9.880 -16.889 1.00 92.00 268 ALA A N 1
ATOM 2135 C CA . ALA A 1 268 ? 4.402 -9.982 -17.702 1.00 92.00 268 ALA A CA 1
ATOM 2136 C C . ALA A 1 268 ? 4.371 -8.978 -18.867 1.00 92.00 268 ALA A C 1
ATOM 2138 O O . ALA A 1 268 ? 3.773 -9.267 -19.900 1.00 92.00 268 ALA A O 1
ATOM 2139 N N . THR A 1 269 ? 4.993 -7.804 -18.711 1.00 90.38 269 THR A N 1
ATOM 2140 C CA . THR A 1 269 ? 4.884 -6.692 -19.672 1.00 90.38 269 THR A CA 1
ATOM 2141 C C . THR A 1 269 ? 6.138 -6.442 -20.507 1.00 90.38 269 THR A C 1
ATOM 2143 O O . THR A 1 269 ? 6.089 -5.585 -21.386 1.00 90.38 269 THR A O 1
ATOM 2146 N N . ALA A 1 270 ? 7.265 -7.105 -20.223 1.00 90.31 270 ALA A N 1
ATOM 2147 C CA . ALA A 1 270 ? 8.513 -6.901 -20.958 1.00 90.31 270 ALA A CA 1
ATOM 2148 C C . ALA A 1 270 ? 8.326 -7.179 -22.453 1.00 90.31 270 ALA A C 1
ATOM 2150 O O . ALA A 1 270 ? 7.887 -8.262 -22.848 1.00 90.31 270 ALA A O 1
ATOM 2151 N N . ALA A 1 271 ? 8.714 -6.222 -23.293 1.00 88.12 271 ALA A N 1
ATOM 2152 C CA . ALA A 1 271 ? 8.811 -6.475 -24.720 1.00 88.12 271 ALA A CA 1
ATOM 2153 C C . ALA A 1 271 ? 10.059 -7.306 -25.057 1.00 88.12 271 ALA A C 1
ATOM 2155 O O . ALA A 1 271 ? 11.021 -7.340 -24.292 1.00 88.12 271 ALA A O 1
ATOM 2156 N N . PRO A 1 272 ? 10.115 -7.922 -26.251 1.00 88.31 272 PRO A N 1
ATOM 2157 C CA . PRO A 1 272 ? 11.257 -8.748 -26.643 1.00 88.31 272 PRO A CA 1
ATOM 2158 C C . PRO A 1 272 ? 12.625 -8.036 -26.612 1.00 88.31 272 PRO A C 1
ATOM 2160 O O . PRO A 1 272 ? 13.646 -8.681 -26.378 1.00 88.31 272 PRO A O 1
ATOM 2163 N N . HIS A 1 273 ? 12.654 -6.715 -26.828 1.00 88.00 273 HIS A N 1
ATOM 2164 C CA . HIS A 1 273 ? 13.871 -5.891 -26.789 1.00 88.00 273 HIS A CA 1
ATOM 2165 C C . HIS A 1 273 ? 14.256 -5.427 -25.374 1.00 88.00 273 HIS A C 1
ATOM 2167 O O . HIS A 1 273 ? 15.247 -4.721 -25.216 1.00 88.00 273 HIS A O 1
ATOM 2173 N N . GLU A 1 274 ? 13.495 -5.808 -24.351 1.00 90.56 274 GLU A N 1
ATOM 2174 C CA . GLU A 1 274 ? 13.736 -5.434 -22.963 1.00 90.56 274 GLU A CA 1
ATOM 2175 C C . GLU A 1 274 ? 14.170 -6.645 -22.146 1.00 90.56 274 GLU A C 1
ATOM 2177 O O . GLU A 1 274 ? 13.706 -7.770 -22.340 1.00 90.56 274 GLU A O 1
ATOM 2182 N N . GLU A 1 275 ? 15.034 -6.413 -21.168 1.00 92.12 275 GLU A N 1
ATOM 2183 C CA . GLU A 1 275 ? 15.262 -7.362 -20.090 1.00 92.12 275 GLU A CA 1
ATOM 2184 C C . GLU A 1 275 ? 14.697 -6.847 -18.768 1.00 92.12 275 GLU A C 1
ATOM 2186 O O . GLU A 1 275 ? 14.652 -5.644 -18.504 1.00 92.12 275 GLU A O 1
ATOM 2191 N N . VAL A 1 276 ? 14.307 -7.785 -17.909 1.00 93.88 276 VAL A N 1
ATOM 2192 C CA . VAL A 1 276 ? 13.868 -7.487 -16.545 1.00 93.88 276 VAL A CA 1
ATOM 2193 C C . VAL A 1 276 ? 15.081 -7.430 -15.622 1.00 93.88 276 VAL A C 1
ATOM 2195 O O . VAL A 1 276 ? 15.850 -8.392 -15.534 1.00 93.88 276 VAL A O 1
ATOM 2198 N N . THR A 1 277 ? 15.237 -6.320 -14.905 1.00 90.12 277 THR A N 1
ATOM 2199 C CA . THR A 1 277 ? 16.314 -6.124 -13.927 1.00 90.12 277 THR A CA 1
ATOM 2200 C C . THR A 1 277 ? 15.969 -6.753 -12.562 1.00 90.12 277 THR A C 1
ATOM 2202 O O . THR A 1 277 ? 14.800 -7.014 -12.258 1.00 90.12 277 THR A O 1
ATOM 2205 N N . PRO A 1 278 ? 16.950 -6.938 -11.654 1.00 89.50 278 PRO A N 1
ATOM 2206 C CA . PRO A 1 278 ? 16.685 -7.412 -10.290 1.00 89.50 278 PRO A CA 1
ATOM 2207 C C . PRO A 1 278 ? 15.812 -6.486 -9.421 1.00 89.50 278 PRO A C 1
ATOM 2209 O O . PRO A 1 278 ? 15.315 -6.932 -8.377 1.00 89.50 278 PRO A O 1
ATOM 2212 N N . SER A 1 279 ? 15.657 -5.210 -9.793 1.00 84.75 279 SER A N 1
ATOM 2213 C CA . SER A 1 279 ? 14.766 -4.241 -9.134 1.00 84.75 279 SER A CA 1
ATOM 2214 C C . SER A 1 279 ? 13.335 -4.277 -9.685 1.00 84.75 279 SER A C 1
ATOM 2216 O O . SER A 1 279 ? 12.451 -3.683 -9.072 1.00 84.75 279 SER A O 1
ATOM 2218 N N . GLY A 1 280 ? 13.085 -5.007 -10.779 1.00 88.50 280 GLY A N 1
ATOM 2219 C CA . GLY A 1 280 ? 11.773 -5.084 -11.427 1.00 88.50 280 GLY A CA 1
ATOM 2220 C C . GLY A 1 280 ? 11.508 -3.962 -12.429 1.00 88.50 280 GLY A C 1
ATOM 2221 O O . GLY A 1 280 ? 10.357 -3.693 -12.754 1.00 88.50 280 GLY A O 1
ATOM 2222 N N . THR A 1 281 ? 12.555 -3.293 -12.903 1.00 89.94 281 THR A N 1
ATOM 2223 C CA . THR A 1 281 ? 12.494 -2.349 -14.026 1.00 89.94 281 THR A CA 1
ATOM 2224 C C . THR A 1 281 ? 12.788 -3.064 -15.346 1.00 89.94 281 THR A C 1
ATOM 2226 O O . THR A 1 281 ? 13.215 -4.223 -15.368 1.00 89.94 281 THR A O 1
ATOM 2229 N N . LEU A 1 282 ? 12.529 -2.374 -16.454 1.00 89.88 282 LEU A N 1
ATOM 2230 C CA . LEU A 1 282 ? 12.768 -2.845 -17.814 1.00 89.88 282 LEU A CA 1
ATOM 2231 C C . LEU A 1 282 ? 13.940 -2.074 -18.405 1.00 89.88 282 LEU A C 1
ATOM 2233 O O . LEU A 1 282 ? 13.922 -0.843 -18.418 1.00 89.88 282 LEU A O 1
ATOM 2237 N N . ARG A 1 283 ? 14.950 -2.798 -18.887 1.00 90.25 283 ARG A N 1
ATOM 2238 C CA . ARG A 1 283 ? 16.171 -2.227 -19.453 1.00 90.25 283 ARG A CA 1
ATOM 2239 C C . ARG A 1 283 ? 16.312 -2.608 -20.921 1.00 90.25 283 ARG A C 1
ATOM 2241 O O . ARG A 1 283 ? 16.195 -3.777 -21.273 1.00 90.25 283 ARG A O 1
ATOM 2248 N N . SER A 1 284 ? 16.596 -1.620 -21.758 1.00 89.75 284 SER A N 1
ATOM 2249 C CA . SER A 1 284 ? 16.906 -1.782 -23.178 1.00 89.75 284 SER A CA 1
ATOM 2250 C C . SER A 1 284 ? 18.284 -1.223 -23.489 1.00 89.75 284 SER A C 1
ATOM 2252 O O . SER A 1 284 ? 18.782 -0.343 -22.784 1.00 89.75 284 SER A O 1
ATOM 2254 N N . LEU A 1 285 ? 18.886 -1.700 -24.574 1.00 90.00 285 LEU A N 1
ATOM 2255 C CA . LEU A 1 285 ? 20.111 -1.134 -25.116 1.00 90.00 285 LEU A CA 1
ATOM 2256 C C . LEU A 1 285 ? 19.801 -0.398 -26.419 1.00 90.00 285 LEU A C 1
ATOM 2258 O O . LEU A 1 285 ? 19.404 -1.012 -27.409 1.00 90.00 285 LEU A O 1
ATOM 2262 N N . ARG A 1 286 ? 19.986 0.921 -26.420 1.00 89.44 286 ARG A N 1
ATOM 2263 C CA . ARG A 1 286 ? 19.844 1.763 -27.605 1.00 89.44 286 ARG A CA 1
ATOM 2264 C C . ARG A 1 286 ? 21.157 1.783 -28.379 1.00 89.44 286 ARG A C 1
ATOM 2266 O O . ARG A 1 286 ? 22.169 2.238 -27.852 1.00 89.44 286 ARG A O 1
ATOM 2273 N N . ILE A 1 287 ? 21.135 1.334 -29.630 1.00 89.31 287 ILE A N 1
ATOM 2274 C CA . ILE A 1 287 ? 22.312 1.243 -30.507 1.00 89.31 287 ILE A CA 1
ATOM 2275 C C . ILE A 1 287 ? 22.083 1.950 -31.850 1.00 89.31 287 ILE A C 1
ATOM 2277 O O . ILE A 1 287 ? 20.937 2.065 -32.282 1.00 89.31 287 ILE A O 1
ATOM 2281 N N . PRO A 1 288 ? 23.138 2.420 -32.538 1.00 89.50 288 PRO A N 1
ATOM 2282 C CA . PRO A 1 288 ? 23.029 2.947 -33.900 1.00 89.50 288 PRO A CA 1
ATOM 2283 C C . PRO A 1 288 ? 22.532 1.905 -34.918 1.00 89.50 288 PRO A C 1
ATOM 2285 O O . PRO A 1 288 ? 22.832 0.717 -34.794 1.00 89.50 288 PRO A O 1
ATOM 2288 N N . ASN A 1 289 ? 21.814 2.346 -35.954 1.00 86.56 289 ASN A N 1
ATOM 2289 C CA . ASN A 1 289 ? 21.233 1.450 -36.962 1.00 86.56 289 ASN A CA 1
ATOM 2290 C C . ASN A 1 289 ? 22.291 0.662 -37.766 1.00 86.56 289 ASN A C 1
ATOM 2292 O O . ASN A 1 289 ? 22.118 -0.524 -38.017 1.00 86.56 289 ASN A O 1
ATOM 2296 N N . ASP A 1 290 ? 23.435 1.273 -38.090 1.00 87.81 290 ASP A N 1
ATOM 2297 C CA . ASP A 1 290 ? 24.539 0.586 -38.782 1.00 87.81 290 ASP A CA 1
ATOM 2298 C C . ASP A 1 290 ? 25.129 -0.566 -37.951 1.00 87.81 290 ASP A C 1
ATOM 2300 O O . ASP A 1 290 ? 25.576 -1.583 -38.487 1.00 87.81 290 ASP A O 1
ATOM 2304 N N . LEU A 1 291 ? 25.105 -0.418 -36.624 1.00 87.44 291 LEU A N 1
ATOM 2305 C CA . LEU A 1 291 ? 25.532 -1.462 -35.707 1.00 87.44 291 LEU A CA 1
ATOM 2306 C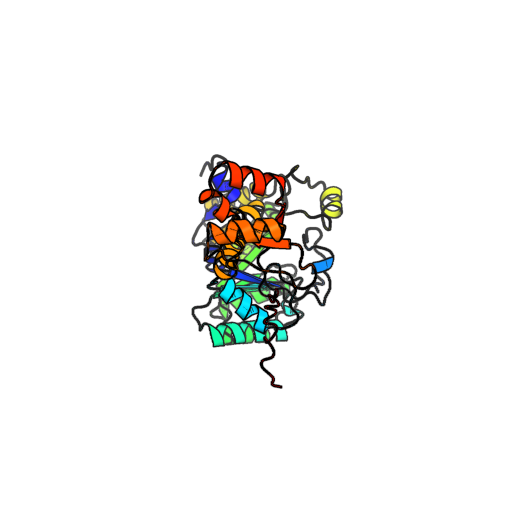 C . LEU A 1 291 ? 24.478 -2.568 -35.614 1.00 87.44 291 LEU A C 1
ATOM 2308 O O . LEU A 1 291 ? 24.834 -3.745 -35.615 1.00 87.44 291 LEU A O 1
ATOM 2312 N N . TYR A 1 292 ? 23.193 -2.209 -35.614 1.00 87.12 292 TYR A N 1
ATOM 2313 C CA . TYR A 1 292 ? 22.103 -3.179 -35.701 1.00 87.12 292 TYR A CA 1
ATOM 2314 C C . TYR A 1 292 ? 22.177 -4.024 -36.981 1.00 87.12 292 TYR A C 1
ATOM 2316 O O . TYR A 1 292 ? 22.098 -5.245 -36.891 1.00 87.12 292 TYR A O 1
ATOM 2324 N N . ASP A 1 293 ? 22.427 -3.418 -38.146 1.00 84.62 293 ASP A N 1
ATOM 2325 C CA . ASP A 1 293 ? 22.582 -4.132 -39.425 1.00 84.62 293 ASP A CA 1
ATOM 2326 C C . ASP A 1 293 ? 23.733 -5.145 -39.418 1.00 84.62 293 ASP A C 1
ATOM 2328 O O . ASP A 1 293 ? 23.715 -6.140 -40.148 1.00 84.62 293 ASP A O 1
ATOM 2332 N N . ARG A 1 294 ? 24.772 -4.893 -38.618 1.00 85.31 294 ARG A N 1
ATOM 2333 C CA . ARG A 1 294 ? 25.852 -5.857 -38.396 1.00 85.31 294 ARG A CA 1
ATOM 2334 C C . ARG A 1 294 ? 25.414 -6.944 -37.427 1.00 85.31 294 ARG A C 1
ATOM 2336 O O . ARG A 1 294 ? 25.607 -8.117 -37.735 1.00 85.31 294 ARG A O 1
ATOM 2343 N N . LEU A 1 295 ? 24.803 -6.581 -36.299 1.00 84.31 295 LEU A N 1
ATOM 2344 C CA . LEU A 1 295 ? 24.319 -7.539 -35.303 1.00 84.31 295 LEU A CA 1
ATOM 2345 C C . LEU A 1 295 ? 23.279 -8.499 -35.880 1.00 84.31 295 LEU A C 1
ATOM 2347 O O . LEU A 1 295 ? 23.352 -9.688 -35.596 1.00 84.31 295 LEU A O 1
ATOM 2351 N N . SER A 1 296 ? 22.366 -8.025 -36.726 1.00 82.38 296 SER A N 1
ATOM 2352 C CA . SER A 1 296 ? 21.321 -8.842 -37.351 1.00 82.38 296 SER A CA 1
ATOM 2353 C C . SER A 1 296 ? 21.882 -9.910 -38.296 1.00 82.38 296 SER A C 1
ATOM 2355 O O . SER A 1 296 ? 21.277 -10.967 -38.454 1.00 82.38 296 SER A O 1
ATOM 2357 N N . ARG A 1 297 ? 23.079 -9.710 -38.866 1.00 84.69 297 ARG A N 1
ATOM 2358 C CA . ARG A 1 297 ? 23.779 -10.757 -39.638 1.00 84.69 297 ARG A CA 1
ATOM 2359 C C . ARG A 1 297 ? 24.331 -11.869 -38.748 1.00 84.69 297 ARG A C 1
ATOM 2361 O O . ARG A 1 297 ? 24.388 -13.013 -39.185 1.00 84.69 297 ARG A O 1
ATOM 2368 N N . TYR A 1 298 ? 24.737 -11.538 -37.521 1.00 81.62 298 TYR A N 1
ATOM 2369 C CA . TYR A 1 298 ? 25.209 -12.514 -36.531 1.00 81.62 298 TYR A CA 1
ATOM 2370 C C . TYR A 1 298 ? 24.052 -13.178 -35.772 1.00 81.62 298 TYR A C 1
ATOM 2372 O O . TYR A 1 298 ? 24.132 -14.355 -35.432 1.00 81.62 298 TYR A O 1
ATOM 2380 N N . LEU A 1 299 ? 22.970 -12.435 -35.528 1.00 81.94 299 LEU A N 1
ATOM 2381 C CA . LEU A 1 299 ? 21.770 -12.859 -34.812 1.00 81.94 299 LEU A CA 1
ATOM 2382 C C . LEU A 1 299 ? 20.521 -12.538 -35.659 1.00 81.94 299 LEU A C 1
ATOM 2384 O O . LEU A 1 299 ? 19.863 -11.525 -35.425 1.00 81.94 299 LEU A O 1
ATOM 2388 N N . PRO A 1 300 ? 20.145 -13.400 -36.624 1.00 72.56 300 PRO A N 1
ATOM 2389 C CA . PRO A 1 300 ? 19.040 -13.124 -37.553 1.00 72.56 300 PRO A CA 1
ATOM 2390 C C . PRO A 1 300 ? 17.665 -12.953 -36.895 1.00 72.56 300 PRO A C 1
ATOM 2392 O O . PRO A 1 300 ? 16.784 -12.326 -37.470 1.00 72.56 300 PRO A O 1
ATOM 2395 N N . GLN A 1 301 ? 17.480 -13.503 -35.692 1.00 74.12 301 GLN A N 1
ATOM 2396 C CA . GLN A 1 301 ? 16.236 -13.424 -34.913 1.00 74.12 301 GLN A CA 1
ATOM 2397 C C . GLN A 1 301 ? 16.332 -12.419 -33.757 1.00 74.12 301 GLN A C 1
ATOM 2399 O O . GLN A 1 301 ? 15.653 -12.577 -32.746 1.00 74.12 301 GLN A O 1
ATOM 2404 N N . LEU A 1 302 ? 17.215 -11.421 -33.869 1.00 74.25 302 LEU A N 1
ATOM 2405 C CA . LEU A 1 302 ? 17.437 -10.407 -32.844 1.00 74.25 302 LEU A CA 1
ATOM 2406 C C . LEU A 1 302 ? 16.156 -9.590 -32.611 1.00 74.25 302 LEU A C 1
ATOM 2408 O O . LEU A 1 302 ? 15.796 -8.777 -33.470 1.00 74.25 302 LEU A O 1
ATOM 2412 N N . PRO A 1 303 ? 15.474 -9.755 -31.461 1.00 70.12 303 PRO A N 1
ATOM 2413 C CA . PRO A 1 303 ? 14.273 -8.994 -31.189 1.00 70.12 303 PRO A CA 1
ATOM 2414 C C . PRO A 1 303 ? 14.651 -7.530 -30.987 1.00 70.12 303 PRO A C 1
ATOM 2416 O O . PRO A 1 303 ? 15.500 -7.205 -30.152 1.00 70.12 303 PRO A O 1
ATOM 2419 N N . ALA A 1 304 ? 14.029 -6.654 -31.768 1.00 73.12 304 ALA A N 1
ATOM 2420 C CA . ALA A 1 304 ? 14.367 -5.245 -31.797 1.00 73.12 304 ALA A CA 1
ATOM 2421 C C . ALA A 1 304 ? 13.123 -4.374 -31.935 1.00 73.12 304 ALA A C 1
ATOM 2423 O O . ALA A 1 304 ? 12.123 -4.777 -32.531 1.00 73.12 304 ALA A O 1
ATOM 2424 N N . LEU A 1 305 ? 13.209 -3.161 -31.400 1.00 70.62 305 LEU A N 1
ATOM 2425 C CA . LEU A 1 305 ? 12.221 -2.115 -31.610 1.00 70.62 305 LEU A CA 1
ATOM 2426 C C . LEU A 1 305 ? 12.901 -0.921 -32.283 1.00 70.62 305 LEU A C 1
ATOM 2428 O O . LEU A 1 305 ? 13.868 -0.365 -31.763 1.00 70.62 305 LEU A O 1
ATOM 2432 N N . SER A 1 306 ? 12.386 -0.517 -33.442 1.00 62.31 306 SER A N 1
ATOM 2433 C CA . SER A 1 306 ? 12.777 0.733 -34.094 1.00 62.31 306 SER A CA 1
ATOM 2434 C C . SER A 1 306 ? 11.796 1.829 -33.689 1.00 62.31 306 SER A C 1
ATOM 2436 O O . SER A 1 306 ? 10.587 1.657 -33.853 1.00 62.31 306 SER A O 1
ATOM 2438 N N . HIS A 1 307 ? 12.294 2.951 -33.158 1.00 56.81 307 HIS A N 1
ATOM 2439 C CA . HIS A 1 307 ? 11.440 4.105 -32.889 1.00 56.81 307 HIS A CA 1
ATOM 2440 C C . HIS A 1 307 ? 11.279 4.937 -34.181 1.00 56.81 307 HIS A C 1
ATOM 2442 O O . HIS A 1 307 ? 12.277 5.429 -34.720 1.00 56.81 307 HIS A O 1
ATOM 2448 N N . PRO A 1 308 ? 10.048 5.151 -34.688 1.00 46.47 308 PRO A N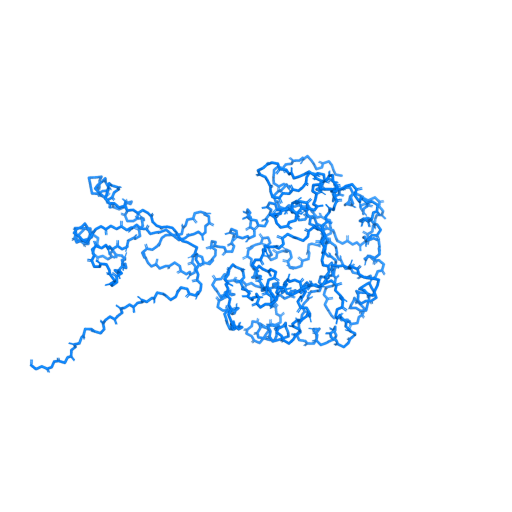 1
ATOM 2449 C CA . PRO A 1 308 ? 9.808 5.788 -35.990 1.00 46.47 308 PRO A CA 1
ATOM 2450 C C . PRO A 1 308 ? 10.297 7.235 -36.084 1.00 46.47 308 PRO A C 1
ATOM 2452 O O . PRO A 1 308 ? 10.533 7.729 -37.183 1.00 46.47 308 PRO A O 1
ATOM 2455 N N . ALA A 1 309 ? 10.402 7.921 -34.942 1.00 51.09 309 ALA A N 1
ATOM 2456 C CA . ALA A 1 309 ? 10.792 9.326 -34.886 1.00 51.09 309 ALA A CA 1
ATOM 2457 C C . ALA A 1 309 ? 12.286 9.551 -35.170 1.00 51.09 309 ALA A C 1
ATOM 2459 O O . ALA A 1 309 ? 12.639 10.625 -35.648 1.00 51.09 309 ALA A O 1
ATOM 2460 N N . ASP A 1 310 ? 13.141 8.550 -34.920 1.00 55.53 310 ASP A N 1
ATOM 2461 C CA . ASP A 1 310 ? 14.590 8.755 -34.959 1.00 55.53 310 ASP A CA 1
ATOM 2462 C C . ASP A 1 310 ? 15.301 8.037 -36.097 1.00 55.53 310 ASP A C 1
ATOM 2464 O O . ASP A 1 310 ? 16.312 8.567 -36.545 1.00 55.53 310 ASP A O 1
ATOM 2468 N N . GLY A 1 311 ? 14.836 6.868 -36.571 1.00 60.06 311 GLY A N 1
ATOM 2469 C CA . GLY A 1 311 ? 15.399 6.107 -37.713 1.00 60.06 311 GLY A CA 1
ATOM 2470 C C . GLY A 1 311 ? 16.904 5.756 -37.651 1.00 60.06 311 GLY A C 1
ATOM 2471 O O . GLY A 1 311 ? 17.410 5.001 -38.475 1.00 60.06 311 GLY A O 1
ATOM 2472 N N . LYS A 1 312 ? 17.622 6.311 -36.675 1.00 73.62 312 LYS A N 1
ATOM 2473 C CA . LYS A 1 312 ? 19.067 6.283 -36.457 1.00 73.62 312 LYS A CA 1
ATOM 2474 C C . LYS A 1 312 ? 19.444 5.319 -35.345 1.00 73.62 312 LYS A C 1
ATOM 2476 O O . LYS A 1 312 ? 20.594 4.895 -35.298 1.00 73.62 312 LYS A O 1
ATOM 2481 N N . TYR A 1 313 ? 18.496 4.987 -34.469 1.00 81.25 313 TYR A N 1
ATOM 2482 C CA . TYR A 1 313 ? 18.718 4.125 -33.320 1.00 81.25 313 TYR A CA 1
ATOM 2483 C C . TYR A 1 313 ? 17.693 3.000 -33.254 1.00 81.25 313 TYR A C 1
ATOM 2485 O O . TYR A 1 313 ? 16.521 3.184 -33.587 1.00 81.25 313 TYR A O 1
ATOM 2493 N N . ILE A 1 314 ? 18.162 1.849 -32.792 1.00 86.50 314 ILE A N 1
ATOM 2494 C CA . ILE A 1 314 ? 17.396 0.629 -32.589 1.00 86.50 314 ILE A CA 1
ATOM 2495 C C . ILE A 1 314 ? 17.554 0.207 -31.131 1.00 86.50 314 ILE A C 1
ATOM 2497 O O . ILE A 1 314 ? 18.643 0.299 -30.565 1.00 86.50 314 ILE A O 1
ATOM 2501 N N . TYR A 1 315 ? 16.467 -0.256 -30.530 1.00 87.75 315 TYR A N 1
ATOM 2502 C CA . TYR A 1 315 ? 16.467 -0.838 -29.198 1.00 87.75 315 TYR A CA 1
ATOM 2503 C C . TYR A 1 315 ? 16.578 -2.349 -29.303 1.00 87.75 315 TYR A C 1
ATOM 2505 O O . TYR A 1 315 ? 15.785 -2.981 -30.004 1.00 87.75 315 TYR A O 1
ATOM 2513 N N . VAL A 1 316 ? 17.547 -2.922 -28.600 1.00 89.88 316 VAL A N 1
ATOM 2514 C CA . VAL A 1 316 ? 17.773 -4.366 -28.535 1.00 89.88 316 VAL A CA 1
ATOM 2515 C C . VAL A 1 316 ? 17.850 -4.829 -27.088 1.00 89.88 316 VAL A C 1
ATOM 2517 O O . VAL A 1 316 ? 18.185 -4.059 -26.184 1.00 89.88 316 VAL A O 1
ATOM 2520 N N . ASN A 1 317 ? 17.569 -6.113 -26.887 1.00 91.06 317 ASN A N 1
ATOM 2521 C CA . ASN A 1 317 ? 17.670 -6.738 -25.577 1.00 91.06 317 ASN A CA 1
ATOM 2522 C C . ASN A 1 317 ? 19.135 -6.773 -25.116 1.00 91.06 317 ASN A C 1
ATOM 2524 O O . ASN A 1 317 ? 19.948 -7.357 -25.828 1.00 91.06 317 ASN A O 1
ATOM 2528 N N . PRO A 1 318 ? 19.507 -6.229 -23.944 1.00 90.81 318 PRO A N 1
ATOM 2529 C CA . PRO A 1 318 ? 20.902 -6.239 -23.509 1.00 90.81 318 PRO A CA 1
ATOM 2530 C C . PRO A 1 318 ? 21.530 -7.632 -23.383 1.00 90.81 318 PRO A C 1
ATOM 2532 O O . PRO A 1 318 ? 22.736 -7.774 -23.575 1.00 90.81 318 PRO A O 1
ATOM 2535 N N . ARG A 1 319 ? 20.726 -8.680 -23.150 1.00 89.25 319 ARG A N 1
ATOM 2536 C CA . ARG A 1 319 ? 21.200 -10.077 -23.092 1.00 89.25 319 ARG A CA 1
ATOM 2537 C C . ARG A 1 319 ? 21.842 -10.560 -24.384 1.00 89.25 319 ARG A C 1
ATOM 2539 O O . ARG A 1 319 ? 22.514 -11.585 -24.399 1.00 89.25 319 ARG A O 1
ATOM 2546 N N . VAL A 1 320 ? 21.656 -9.834 -25.483 1.00 87.19 320 VAL A N 1
ATOM 2547 C CA . VAL A 1 320 ? 22.285 -10.167 -26.762 1.00 87.19 320 VAL A CA 1
ATOM 2548 C C . VAL A 1 320 ? 23.801 -10.076 -26.656 1.00 87.19 320 VAL A C 1
ATOM 2550 O O . VAL A 1 320 ? 24.475 -10.856 -27.316 1.00 87.19 320 VAL A O 1
ATOM 2553 N N . LEU A 1 321 ? 24.333 -9.210 -25.778 1.00 87.75 321 LEU A N 1
ATOM 2554 C CA . LEU A 1 321 ? 25.768 -9.076 -25.519 1.00 87.75 321 LEU A CA 1
ATOM 2555 C C . LEU A 1 321 ? 26.405 -10.397 -25.082 1.00 87.75 321 LEU A C 1
ATOM 2557 O O . LEU A 1 321 ? 27.535 -10.686 -25.485 1.00 87.75 321 LEU A O 1
ATOM 2561 N N . ASP A 1 322 ? 25.678 -11.227 -24.330 1.00 88.69 322 ASP A N 1
ATOM 2562 C CA . ASP A 1 322 ? 26.156 -12.531 -23.856 1.00 88.69 322 ASP A CA 1
ATOM 2563 C C . ASP A 1 322 ? 26.429 -13.503 -25.013 1.00 88.69 322 ASP A C 1
ATOM 2565 O O . ASP A 1 322 ? 27.263 -14.399 -24.883 1.00 88.69 322 ASP A O 1
ATOM 2569 N N . LEU A 1 323 ? 25.780 -13.289 -26.162 1.00 88.19 323 LEU A N 1
ATOM 2570 C CA . LEU A 1 323 ? 25.886 -14.118 -27.363 1.00 88.19 323 LEU A CA 1
ATOM 2571 C C . LEU A 1 323 ? 26.926 -13.602 -28.372 1.00 88.19 323 LEU A C 1
ATOM 2573 O O . LEU A 1 323 ? 27.230 -14.301 -29.339 1.00 88.19 323 LEU A O 1
ATOM 2577 N N . LEU A 1 324 ? 27.451 -12.385 -28.191 1.00 88.31 324 LEU A N 1
ATOM 2578 C CA . LEU A 1 324 ? 28.369 -11.765 -29.150 1.00 88.31 324 LEU A CA 1
ATOM 2579 C C . LEU A 1 324 ? 29.834 -12.168 -28.906 1.00 88.31 324 LEU A C 1
ATOM 2581 O O . LEU A 1 324 ? 30.253 -12.297 -27.751 1.00 88.31 324 LEU A O 1
ATOM 2585 N N . PRO A 1 325 ? 30.649 -12.273 -29.977 1.00 90.38 325 PRO A N 1
ATOM 2586 C CA . PRO A 1 325 ? 32.105 -12.281 -29.869 1.00 90.38 325 PRO A CA 1
ATOM 2587 C C . PRO A 1 325 ? 32.627 -11.031 -29.153 1.00 90.38 325 PRO A C 1
ATOM 2589 O O . PRO A 1 325 ? 31.989 -9.975 -29.187 1.00 90.38 325 PRO A O 1
ATOM 2592 N N . LYS A 1 326 ? 33.813 -11.138 -28.545 1.00 91.25 326 LYS A N 1
ATOM 2593 C CA . LYS A 1 326 ? 34.400 -10.083 -27.707 1.00 91.25 326 LYS A CA 1
ATOM 2594 C C . LYS A 1 326 ? 34.507 -8.741 -28.437 1.00 91.25 326 LYS A C 1
ATOM 2596 O O . LYS A 1 326 ? 34.084 -7.732 -27.887 1.00 91.25 326 LYS A O 1
ATOM 2601 N N . GLU A 1 327 ? 35.000 -8.731 -29.673 1.00 89.94 327 GLU A N 1
ATOM 2602 C CA . GLU A 1 327 ? 35.207 -7.496 -30.440 1.00 89.94 327 GLU A CA 1
ATOM 2603 C C . GLU A 1 327 ? 33.883 -6.772 -30.719 1.00 89.94 327 GLU A C 1
ATOM 2605 O O . GLU A 1 327 ? 33.787 -5.551 -30.611 1.00 89.94 327 GLU A O 1
ATOM 2610 N N . LEU A 1 328 ? 32.834 -7.533 -31.049 1.00 87.75 328 LEU A N 1
ATOM 2611 C CA . LEU A 1 328 ? 31.518 -6.977 -31.351 1.00 87.75 328 LEU A CA 1
ATOM 2612 C C . LEU A 1 328 ? 30.793 -6.530 -30.076 1.00 87.75 328 LEU A C 1
ATOM 2614 O O . LEU A 1 328 ? 30.091 -5.524 -30.097 1.00 87.75 328 LEU A O 1
ATOM 2618 N N . ARG A 1 329 ? 30.996 -7.239 -28.959 1.00 91.06 329 ARG A N 1
ATOM 2619 C CA . ARG A 1 329 ? 30.517 -6.817 -27.638 1.00 91.06 329 ARG A CA 1
ATOM 2620 C C . ARG A 1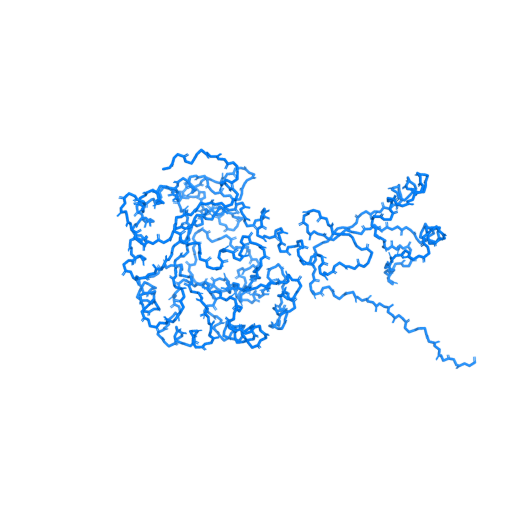 329 ? 31.125 -5.475 -27.235 1.00 91.06 329 ARG A C 1
ATOM 2622 O O . ARG A 1 329 ? 30.371 -4.574 -26.893 1.00 91.06 329 ARG A O 1
ATOM 2629 N N . GLU A 1 330 ? 32.446 -5.324 -27.327 1.00 91.44 330 GLU A N 1
ATOM 2630 C CA . GLU A 1 330 ? 33.147 -4.074 -26.990 1.00 91.44 330 GLU A CA 1
ATOM 2631 C C . GLU A 1 330 ? 32.684 -2.907 -27.880 1.00 91.44 330 GLU A C 1
ATOM 2633 O O . GLU A 1 330 ? 32.472 -1.788 -27.405 1.00 91.44 330 GLU A O 1
ATOM 2638 N N . GLU A 1 331 ? 32.442 -3.163 -29.170 1.00 90.19 331 GLU A N 1
ATOM 2639 C CA . GLU A 1 331 ? 31.883 -2.155 -30.072 1.00 90.19 331 GLU A CA 1
ATOM 2640 C C . GLU A 1 331 ? 30.471 -1.722 -29.642 1.00 90.19 331 GLU A C 1
ATOM 2642 O O . GLU A 1 331 ? 30.178 -0.525 -29.592 1.00 90.19 331 GLU A O 1
ATOM 2647 N N . VAL A 1 332 ? 29.606 -2.675 -29.281 1.00 88.12 332 VAL A N 1
ATOM 2648 C CA . VAL A 1 332 ? 28.256 -2.380 -28.789 1.00 88.12 332 VAL A CA 1
ATOM 2649 C C . VAL A 1 332 ? 28.286 -1.653 -27.448 1.00 88.12 332 VAL A C 1
ATOM 2651 O O . VAL A 1 332 ? 27.535 -0.699 -27.273 1.00 88.12 332 VAL A O 1
ATOM 2654 N N . GLU A 1 333 ? 29.162 -2.032 -26.524 1.00 88.81 333 GLU A N 1
ATOM 2655 C CA . GLU A 1 333 ? 29.311 -1.355 -25.231 1.00 88.81 333 GLU A CA 1
ATOM 2656 C C . GLU A 1 333 ? 29.839 0.079 -25.382 1.00 88.81 333 GLU A C 1
ATOM 2658 O O . GLU A 1 333 ? 29.425 0.964 -24.637 1.00 88.81 333 GLU A O 1
ATOM 2663 N N . SER A 1 334 ? 30.703 0.339 -26.368 1.00 91.56 334 SER A N 1
ATOM 2664 C CA . SER A 1 334 ? 31.245 1.685 -26.611 1.00 91.56 334 SER A CA 1
ATOM 2665 C C . SER A 1 334 ? 30.261 2.641 -27.297 1.00 91.56 334 SER A C 1
ATOM 2667 O O . SER A 1 334 ? 30.355 3.856 -27.119 1.00 91.56 334 SER A O 1
ATOM 2669 N N . ARG A 1 335 ? 29.325 2.112 -28.096 1.00 91.12 335 ARG A N 1
ATOM 2670 C CA . ARG A 1 335 ? 28.383 2.906 -28.912 1.00 91.12 335 ARG A CA 1
ATOM 2671 C C . ARG A 1 335 ? 26.937 2.846 -28.416 1.00 91.12 335 ARG A C 1
ATOM 2673 O O . ARG A 1 335 ? 26.108 3.634 -28.873 1.00 91.12 335 ARG A O 1
ATOM 2680 N N . GLY A 1 336 ? 26.622 1.893 -27.547 1.00 87.56 336 GLY A N 1
ATOM 2681 C CA . GLY A 1 336 ? 25.295 1.650 -27.004 1.00 87.56 336 GLY A CA 1
ATOM 2682 C C . GLY A 1 336 ? 25.026 2.451 -25.735 1.00 87.56 336 GLY A C 1
ATOM 2683 O O . GLY A 1 336 ? 25.928 2.754 -24.959 1.00 87.56 336 GLY A O 1
ATOM 2684 N N . ILE A 1 337 ? 23.760 2.792 -25.513 1.00 88.25 337 ILE A N 1
ATOM 2685 C CA . ILE A 1 337 ? 23.304 3.499 -24.314 1.00 88.25 337 ILE A CA 1
ATOM 2686 C C . ILE A 1 337 ? 22.200 2.674 -23.663 1.00 88.25 337 ILE A C 1
ATOM 2688 O O . ILE A 1 337 ? 21.214 2.322 -24.308 1.00 88.25 337 ILE A O 1
ATOM 2692 N N . TYR A 1 338 ? 22.373 2.357 -22.382 1.00 87.00 338 TYR A N 1
ATOM 2693 C CA . TYR A 1 338 ? 21.345 1.680 -21.602 1.00 87.00 338 TYR A CA 1
ATOM 2694 C C . TYR A 1 338 ? 20.232 2.658 -21.239 1.00 87.00 338 TYR A C 1
ATOM 2696 O O . TYR A 1 338 ? 20.493 3.731 -20.696 1.00 87.00 338 TYR A O 1
ATOM 2704 N N . GLU A 1 339 ? 18.994 2.256 -21.495 1.00 88.19 339 GLU A N 1
ATOM 2705 C CA . GLU A 1 339 ? 17.799 2.984 -21.082 1.00 88.19 339 GLU A CA 1
ATOM 2706 C C . GLU A 1 339 ? 16.961 2.081 -20.181 1.00 88.19 339 GLU A C 1
ATOM 2708 O O . GLU A 1 339 ? 16.716 0.917 -20.500 1.00 88.19 339 GLU A O 1
ATOM 2713 N N . GLU A 1 340 ? 16.554 2.608 -19.028 1.00 85.88 340 GLU A N 1
ATOM 2714 C CA . GLU A 1 340 ? 15.805 1.872 -18.014 1.00 85.88 340 GLU A CA 1
ATOM 2715 C C . GLU A 1 340 ? 14.507 2.610 -17.686 1.00 85.88 340 GLU A C 1
ATOM 2717 O O . GLU A 1 340 ? 14.493 3.832 -17.528 1.00 85.88 340 GLU A O 1
ATOM 2722 N N . ARG A 1 341 ? 13.407 1.864 -17.583 1.00 87.31 341 ARG A N 1
ATOM 2723 C CA . ARG A 1 341 ? 12.079 2.402 -17.274 1.00 87.31 341 ARG A CA 1
ATOM 2724 C C . ARG A 1 341 ? 11.314 1.497 -16.316 1.00 87.31 341 ARG A C 1
ATOM 2726 O O . ARG A 1 341 ? 11.579 0.299 -16.216 1.00 87.31 341 ARG A O 1
ATOM 2733 N N . TYR A 1 342 ? 10.311 2.059 -15.651 1.00 86.62 342 TYR A N 1
ATOM 2734 C CA . TYR A 1 342 ? 9.344 1.258 -14.903 1.00 86.62 342 TYR A CA 1
ATOM 2735 C C . TYR A 1 342 ? 8.387 0.520 -15.857 1.00 86.62 342 TYR A C 1
ATOM 2737 O O . TYR A 1 342 ? 8.019 1.069 -16.903 1.00 86.62 342 TYR A O 1
ATOM 2745 N N . PRO A 1 343 ? 7.974 -0.715 -15.518 1.00 90.00 343 PRO A N 1
ATOM 2746 C CA . PRO A 1 343 ? 6.937 -1.425 -16.255 1.00 90.00 343 PRO A CA 1
ATOM 2747 C C . PRO A 1 343 ? 5.593 -0.701 -16.130 1.00 90.00 343 PRO A C 1
ATOM 2749 O O . PRO A 1 343 ? 5.205 -0.282 -15.039 1.00 90.00 343 PRO A O 1
ATOM 2752 N N . SER A 1 344 ? 4.868 -0.587 -17.244 1.00 89.12 344 SER A N 1
ATOM 2753 C CA . SER A 1 344 ? 3.614 0.162 -17.309 1.00 89.12 344 SER A CA 1
ATOM 2754 C C . SER A 1 344 ? 2.547 -0.562 -18.117 1.00 89.12 344 SER A C 1
ATOM 2756 O O . SER A 1 344 ? 2.843 -1.145 -19.156 1.00 89.12 344 SER A O 1
ATOM 2758 N N . ILE A 1 345 ? 1.300 -0.499 -17.643 1.00 87.44 345 ILE A N 1
ATOM 2759 C CA . ILE A 1 345 ? 0.116 -0.963 -18.391 1.00 87.44 345 ILE A CA 1
ATOM 2760 C C . ILE A 1 345 ? -0.421 0.106 -19.347 1.00 87.44 345 ILE A C 1
ATOM 2762 O O . ILE A 1 345 ? -1.222 -0.195 -20.227 1.00 87.44 345 ILE A O 1
ATOM 2766 N N . LEU A 1 346 ? -0.004 1.363 -19.160 1.00 80.88 346 LEU A N 1
ATOM 2767 C CA . LEU A 1 346 ? -0.440 2.506 -19.962 1.00 80.88 346 LEU A CA 1
ATOM 2768 C C . LEU A 1 346 ? 0.540 2.815 -21.094 1.00 80.88 346 LEU A C 1
ATOM 2770 O O . LEU A 1 346 ? 0.193 3.546 -22.025 1.00 80.88 346 LEU A O 1
ATOM 2774 N N . SER A 1 347 ? 1.751 2.249 -21.046 1.00 64.06 347 SER A N 1
ATOM 2775 C CA . SER A 1 347 ? 2.656 2.271 -22.187 1.00 64.06 347 SER A CA 1
ATOM 2776 C C . SER A 1 347 ? 2.074 1.395 -23.290 1.00 64.06 347 SER A C 1
ATOM 2778 O O . SER A 1 347 ? 2.340 0.197 -23.370 1.00 64.06 347 SER A O 1
ATOM 2780 N N . SER A 1 348 ? 1.279 2.011 -24.162 1.00 45.75 348 SER A N 1
ATOM 2781 C CA . SER A 1 348 ? 1.135 1.502 -25.515 1.00 45.75 348 SER A CA 1
ATOM 2782 C C . SER A 1 348 ? 2.529 1.514 -26.132 1.00 45.75 348 SER A C 1
ATOM 2784 O O . SER A 1 348 ? 3.139 2.567 -26.314 1.00 45.75 348 SER A O 1
ATOM 2786 N N . TYR A 1 349 ? 3.060 0.338 -26.459 1.00 44.12 349 TYR A N 1
ATOM 2787 C CA . TYR A 1 349 ? 3.947 0.309 -27.605 1.00 44.12 349 TYR A CA 1
ATOM 2788 C C . TYR A 1 349 ? 3.083 0.800 -28.752 1.00 44.12 349 TYR A C 1
ATOM 2790 O O . TYR A 1 349 ? 2.154 0.113 -29.181 1.00 44.12 349 TYR A O 1
ATOM 2798 N N . SER A 1 350 ? 3.360 1.996 -29.249 1.00 28.31 350 SER A N 1
ATOM 2799 C CA . SER A 1 350 ? 3.092 2.287 -30.642 1.00 28.31 350 SER A CA 1
ATOM 2800 C C . SER A 1 350 ? 3.955 1.313 -31.448 1.00 28.31 350 SER A C 1
ATOM 2802 O O . SER A 1 350 ? 5.040 1.639 -31.920 1.00 28.31 350 SER A O 1
ATOM 2804 N N . LEU A 1 351 ? 3.472 0.072 -31.584 1.00 29.56 351 LEU A N 1
ATOM 2805 C CA . LEU A 1 351 ? 3.789 -0.774 -32.716 1.00 29.56 351 LEU A CA 1
ATOM 2806 C C . LEU A 1 351 ? 3.326 0.024 -33.923 1.00 29.56 351 LEU A C 1
ATOM 2808 O O . LEU A 1 351 ? 2.173 -0.051 -34.343 1.00 29.56 351 LEU A O 1
ATOM 2812 N N . VAL A 1 352 ? 4.227 0.829 -34.472 1.00 24.86 352 VAL A N 1
ATOM 2813 C CA . VAL A 1 352 ? 4.059 1.331 -35.821 1.00 24.86 352 VAL A CA 1
ATOM 2814 C C . VAL A 1 352 ? 4.313 0.134 -36.723 1.00 24.86 352 VAL A C 1
ATOM 2816 O O . VAL A 1 352 ? 5.378 -0.033 -37.306 1.00 24.86 352 VAL A O 1
ATOM 2819 N N . THR A 1 353 ? 3.297 -0.718 -36.845 1.00 26.45 353 THR A N 1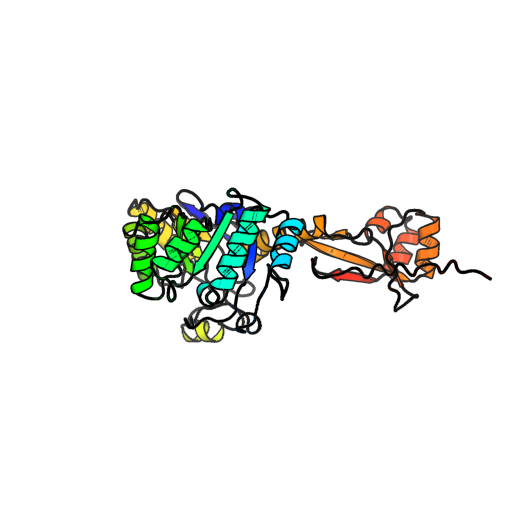
ATOM 2820 C CA . THR A 1 353 ? 3.037 -1.332 -38.135 1.00 26.45 353 THR A CA 1
ATOM 2821 C C . THR A 1 353 ? 2.688 -0.163 -39.048 1.00 26.45 353 THR A C 1
ATOM 2823 O O . THR A 1 353 ? 1.549 0.282 -39.141 1.00 26.45 353 THR A O 1
ATOM 2826 N N . LYS A 1 354 ? 3.703 0.417 -39.698 1.00 24.64 354 LYS A N 1
ATOM 2827 C CA . LYS A 1 354 ? 3.425 1.031 -40.988 1.00 24.64 354 LYS A CA 1
ATOM 2828 C C . LYS A 1 354 ? 2.964 -0.136 -41.840 1.00 24.64 354 LYS A C 1
ATOM 2830 O O . LYS A 1 354 ? 3.757 -1.031 -42.125 1.00 24.64 354 LYS A O 1
ATOM 2835 N N . GLU A 1 355 ? 1.679 -0.145 -42.176 1.00 25.42 355 GLU A N 1
ATOM 2836 C CA . GLU A 1 355 ? 1.206 -0.841 -43.359 1.00 25.42 355 GLU A CA 1
ATOM 2837 C C . GLU A 1 355 ? 2.238 -0.585 -44.459 1.00 25.42 355 GLU A C 1
ATOM 2839 O O . GLU A 1 355 ? 2.458 0.554 -44.883 1.00 25.42 355 GLU A O 1
ATOM 2844 N N . VAL A 1 356 ? 2.935 -1.641 -44.875 1.00 26.95 356 VAL A N 1
ATOM 2845 C CA . VAL A 1 356 ? 3.599 -1.626 -46.168 1.00 26.95 356 VAL A CA 1
ATOM 2846 C C . VAL A 1 356 ? 2.446 -1.521 -47.148 1.00 26.95 356 VAL A C 1
ATOM 2848 O O . VAL A 1 356 ? 1.703 -2.480 -47.346 1.00 26.95 356 VAL A O 1
ATOM 2851 N N . GLY A 1 357 ? 2.230 -0.314 -47.664 1.00 24.20 357 GLY A N 1
ATOM 2852 C CA . GLY A 1 357 ? 1.232 -0.050 -48.679 1.00 24.20 357 GLY A CA 1
ATOM 2853 C C . GLY A 1 357 ? 1.515 -0.911 -49.901 1.00 24.20 357 GLY A C 1
ATOM 2854 O O . GLY A 1 357 ? 2.278 -0.525 -50.776 1.00 24.20 357 GLY A O 1
ATOM 2855 N N . ALA A 1 358 ? 0.869 -2.069 -49.974 1.00 31.56 358 ALA A N 1
ATOM 2856 C CA . ALA A 1 358 ? 0.584 -2.734 -51.228 1.00 31.56 358 ALA A CA 1
ATOM 2857 C C . ALA A 1 358 ? -0.681 -2.087 -51.812 1.00 31.56 358 ALA A C 1
ATOM 2859 O O . ALA A 1 358 ? -1.800 -2.548 -51.606 1.00 31.56 358 ALA A O 1
ATOM 2860 N N . ARG A 1 359 ? -0.490 -0.971 -52.516 1.00 25.70 359 ARG A N 1
ATOM 2861 C CA . ARG A 1 359 ? -1.345 -0.503 -53.617 1.00 25.70 359 ARG A CA 1
ATOM 2862 C C . ARG A 1 359 ? -0.348 0.033 -54.644 1.00 25.70 359 ARG A C 1
ATOM 2864 O O . ARG A 1 359 ? 0.312 1.023 -54.383 1.00 25.70 359 ARG A O 1
ATOM 2871 N N . GLY A 1 360 ? -0.022 -0.714 -55.688 1.00 26.22 360 GLY A N 1
ATOM 2872 C CA . GLY A 1 360 ? -0.941 -0.921 -56.794 1.00 26.22 360 GLY A CA 1
ATOM 2873 C C . GLY A 1 360 ? -0.810 0.260 -57.751 1.00 26.22 360 GLY A C 1
ATOM 2874 O O . GLY A 1 360 ? -1.608 1.187 -57.658 1.00 26.22 360 GLY A O 1
ATOM 2875 N N . GLN A 1 361 ? 0.216 0.214 -58.605 1.00 26.86 361 GLN A N 1
ATOM 2876 C CA . GLN A 1 361 ? 0.235 0.656 -60.003 1.00 26.86 361 GLN A CA 1
ATOM 2877 C C . GLN A 1 361 ? 1.494 0.115 -60.676 1.00 26.86 361 GLN A C 1
ATOM 2879 O O . GLN A 1 361 ? 2.570 0.204 -60.042 1.00 26.86 361 GLN A O 1
#

Sequence (361 aa):
MHVKNSEKVRILGVWRGRLPKGCELCMKGLKVVVYVTGFCEANCFYCPLSTERRNPRSFYVDEERINNIENVVLEVEAVGARGASITGGEPLASIERVENIISLLKDVYGDKFHIHLYTHGGHLTPDIIRRLDRLGLDELRFHPRYERSFKYLEYATRNTSMEVGVEVPAIPGRVAELTKLVERTWLAGAKFININELEYSETNLAKLLIRGLKPAAGKPYVLGSFETALQVLRYVEEKGLDISVHICPAVFKDAVQMRLRLIRKALATAAPHEEVTPSGTLRSLRIPNDLYDRLSRYLPQLPALSHPADGKYIYVNPRVLDLLPKELREEVESRGIYEERYPSILSSYSLVTKEVGARGQ

Radius of gyration: 24.49 Å; chains: 1; bounding box: 61×36×89 Å